Protein AF-A0A1V6ANY9-F1 (afdb_monomer_lite)

Structure (mmCIF, N/CA/C/O backbone):
data_AF-A0A1V6ANY9-F1
#
_entry.id   AF-A0A1V6ANY9-F1
#
loop_
_atom_site.group_PDB
_atom_site.id
_atom_site.type_symbol
_atom_site.label_atom_id
_atom_site.label_alt_id
_atom_site.label_comp_id
_atom_site.label_asym_id
_atom_site.label_entity_id
_atom_site.label_seq_id
_atom_site.pdbx_PDB_ins_code
_atom_site.Cartn_x
_atom_site.Cartn_y
_atom_site.Cartn_z
_atom_site.occupancy
_atom_site.B_iso_or_equiv
_atom_site.auth_seq_id
_atom_site.auth_comp_id
_atom_site.auth_asym_id
_atom_site.auth_atom_id
_atom_site.pdbx_PDB_model_num
ATOM 1 N N . MET A 1 1 ? 88.256 0.591 -29.566 1.00 39.69 1 MET A N 1
ATOM 2 C CA . MET A 1 1 ? 87.412 1.445 -28.700 1.00 39.69 1 MET A CA 1
ATOM 3 C C . MET A 1 1 ? 85.975 1.213 -29.122 1.00 39.69 1 MET A C 1
ATOM 5 O O . MET A 1 1 ? 85.699 1.401 -30.288 1.00 39.69 1 MET A O 1
ATOM 9 N N . GLY A 1 2 ? 85.020 0.735 -28.348 1.00 36.12 2 GLY A N 1
ATOM 10 C CA . GLY A 1 2 ? 84.901 0.320 -26.959 1.00 36.12 2 GLY A CA 1
ATOM 11 C C . GLY A 1 2 ? 83.415 -0.038 -26.826 1.00 36.12 2 GLY A C 1
ATOM 12 O O . GLY A 1 2 ? 82.567 0.720 -27.283 1.00 36.12 2 GLY A O 1
ATOM 13 N N . ARG A 1 3 ? 83.121 -1.243 -26.333 1.00 41.06 3 ARG A N 1
ATOM 14 C CA . ARG A 1 3 ? 81.767 -1.791 -26.162 1.00 41.06 3 ARG A CA 1
ATOM 15 C C . ARG A 1 3 ? 80.933 -0.938 -25.199 1.00 41.06 3 ARG A C 1
ATOM 17 O O . ARG A 1 3 ? 81.485 -0.431 -24.230 1.00 41.06 3 ARG A O 1
ATOM 24 N N . GLY A 1 4 ? 79.615 -0.911 -25.394 1.00 32.47 4 GLY A N 1
ATOM 25 C CA . GLY A 1 4 ? 78.676 -0.449 -24.371 1.00 32.47 4 GLY A CA 1
ATOM 26 C C . GLY A 1 4 ? 77.234 -0.404 -24.862 1.00 32.47 4 GLY A C 1
ATOM 27 O O . GLY A 1 4 ? 76.816 0.582 -25.453 1.00 32.47 4 GLY A O 1
ATOM 28 N N . TRP A 1 5 ? 76.488 -1.480 -24.617 1.00 43.19 5 TRP A N 1
ATOM 29 C CA . TRP A 1 5 ? 75.022 -1.466 -24.593 1.00 43.19 5 TRP A CA 1
ATOM 30 C C . TRP A 1 5 ? 74.525 -0.477 -23.520 1.00 43.19 5 TRP A C 1
ATOM 32 O O . TRP A 1 5 ? 75.248 -0.245 -22.549 1.00 43.19 5 TRP A O 1
ATOM 42 N N . PRO A 1 6 ? 73.275 0.011 -23.615 1.00 42.44 6 PRO A N 1
ATOM 43 C CA . PRO A 1 6 ? 72.425 -0.156 -22.439 1.00 42.44 6 PRO A CA 1
ATOM 44 C C . PRO A 1 6 ? 71.004 -0.630 -22.784 1.00 42.44 6 PRO A C 1
ATOM 46 O O . PRO A 1 6 ? 70.235 0.035 -23.471 1.00 42.44 6 PRO A O 1
ATOM 49 N N . GLU A 1 7 ? 70.694 -1.816 -22.261 1.00 43.12 7 GLU A N 1
ATOM 50 C CA . GLU A 1 7 ? 69.521 -2.073 -21.416 1.00 43.12 7 GLU A CA 1
ATOM 51 C C . GLU A 1 7 ? 68.133 -1.679 -21.950 1.00 43.12 7 GLU A C 1
ATOM 53 O O . GLU A 1 7 ? 67.437 -0.816 -21.421 1.00 43.12 7 GLU A O 1
ATOM 58 N N . THR A 1 8 ? 67.617 -2.477 -22.882 1.00 43.12 8 THR A N 1
ATOM 59 C CA . THR A 1 8 ? 66.248 -2.974 -22.702 1.00 43.12 8 THR A CA 1
ATOM 60 C C . THR A 1 8 ? 66.284 -4.021 -21.592 1.00 43.12 8 THR A C 1
ATOM 62 O O . THR A 1 8 ? 66.836 -5.087 -21.841 1.00 43.12 8 THR A O 1
ATOM 65 N N . LEU A 1 9 ? 65.746 -3.735 -20.400 1.00 38.06 9 LEU A N 1
ATOM 66 C CA . LEU A 1 9 ? 65.113 -4.710 -19.494 1.00 38.06 9 LEU A CA 1
ATOM 67 C C . LEU A 1 9 ? 64.557 -4.014 -18.230 1.00 38.06 9 LEU A C 1
ATOM 69 O O . LEU A 1 9 ? 65.281 -3.437 -17.434 1.00 38.06 9 LEU A O 1
ATOM 73 N N . VAL A 1 10 ? 63.245 -4.183 -18.040 1.00 45.25 10 VAL A N 1
ATOM 74 C CA . VAL A 1 10 ? 62.536 -4.226 -16.747 1.00 45.25 10 VAL A CA 1
ATOM 75 C C . VAL A 1 10 ? 62.426 -2.924 -15.938 1.00 45.25 10 VAL A C 1
ATOM 77 O O . VAL A 1 10 ? 63.088 -2.715 -14.931 1.00 45.25 10 VAL A O 1
ATOM 80 N N . ALA A 1 11 ? 61.395 -2.144 -16.259 1.00 35.25 11 ALA A N 1
ATOM 81 C CA . ALA A 1 11 ? 60.593 -1.464 -15.236 1.00 35.25 11 ALA A CA 1
ATOM 82 C C . ALA A 1 11 ? 59.095 -1.629 -15.546 1.00 35.25 11 ALA A C 1
ATOM 84 O O . ALA A 1 11 ? 58.305 -0.688 -15.518 1.00 35.25 11 ALA A O 1
ATOM 85 N N . ALA A 1 12 ? 58.701 -2.857 -15.891 1.00 38.75 12 ALA A N 1
ATOM 86 C CA . ALA A 1 12 ? 57.313 -3.272 -15.794 1.00 38.75 12 ALA A CA 1
ATOM 87 C C . ALA A 1 12 ? 56.999 -3.573 -14.321 1.00 38.75 12 ALA A C 1
ATOM 89 O O . ALA A 1 12 ? 57.771 -4.236 -13.634 1.00 38.75 12 ALA A O 1
ATOM 90 N N . SER A 1 13 ? 55.823 -3.130 -13.878 1.00 42.22 13 SER A N 1
ATOM 91 C CA . SER A 1 13 ? 55.121 -3.550 -12.656 1.00 42.22 13 SER A CA 1
ATOM 92 C C . SER A 1 13 ? 55.735 -3.173 -11.300 1.00 42.22 13 SER A C 1
ATOM 94 O O . SER A 1 13 ? 56.407 -3.970 -10.663 1.00 42.22 13 SER A O 1
ATOM 96 N N . LEU A 1 14 ? 55.363 -2.003 -10.768 1.00 40.94 14 LEU A N 1
ATOM 97 C CA . LEU A 1 14 ? 55.409 -1.753 -9.319 1.00 40.94 14 LEU A CA 1
ATOM 98 C C . LEU A 1 14 ? 54.370 -0.712 -8.872 1.00 40.94 14 LEU A C 1
ATOM 100 O O . LEU A 1 14 ? 54.681 0.231 -8.164 1.00 40.94 14 LEU A O 1
ATOM 104 N N . PHE A 1 15 ? 53.101 -0.888 -9.258 1.00 42.66 15 PHE A N 1
ATOM 105 C CA . PHE A 1 15 ? 51.981 -0.261 -8.534 1.00 42.66 15 PHE A CA 1
ATOM 106 C C . PHE A 1 15 ? 50.707 -1.133 -8.492 1.00 42.66 15 PHE A C 1
ATOM 108 O O . PHE A 1 15 ? 49.659 -0.723 -8.991 1.00 42.66 15 PHE A O 1
ATOM 115 N N . PRO A 1 16 ? 50.709 -2.305 -7.827 1.00 44.44 16 PRO A N 1
ATOM 116 C CA . PRO A 1 16 ? 49.478 -2.991 -7.460 1.00 44.44 16 PRO A CA 1
ATOM 117 C C . PRO A 1 16 ? 49.119 -2.696 -5.993 1.00 44.44 16 PRO A C 1
ATOM 119 O O . PRO A 1 16 ? 48.970 -3.621 -5.211 1.00 44.44 16 PRO A O 1
ATOM 122 N N . CYS A 1 17 ? 49.031 -1.434 -5.540 1.00 49.41 17 CYS A N 1
ATOM 123 C CA . CYS A 1 17 ? 48.748 -1.208 -4.105 1.00 49.41 17 CYS A CA 1
ATOM 124 C C . CYS A 1 17 ? 47.928 0.037 -3.726 1.00 49.41 17 CYS A C 1
ATOM 126 O O . CYS A 1 17 ? 47.882 0.416 -2.565 1.00 49.41 17 CYS A O 1
ATOM 128 N N . ARG A 1 18 ? 47.193 0.676 -4.648 1.00 54.38 18 ARG A N 1
ATOM 129 C CA . ARG A 1 18 ? 46.228 1.732 -4.248 1.00 54.38 18 ARG A CA 1
ATOM 130 C C . ARG A 1 18 ? 44.873 1.187 -3.780 1.00 54.38 18 ARG A C 1
ATOM 132 O O . ARG A 1 18 ? 44.219 1.820 -2.956 1.00 54.38 18 ARG A O 1
ATOM 139 N N . LYS A 1 19 ? 44.444 0.019 -4.275 1.00 53.06 19 LYS A N 1
ATOM 140 C CA . LYS A 1 19 ? 43.164 -0.609 -3.884 1.00 53.06 19 LYS A CA 1
ATOM 141 C C . LYS A 1 19 ? 43.253 -1.334 -2.533 1.00 53.06 19 LYS A C 1
ATOM 143 O O . LYS A 1 19 ? 42.359 -1.163 -1.710 1.00 53.06 19 LYS A O 1
ATOM 148 N N . GLY A 1 20 ? 44.351 -2.050 -2.268 1.00 57.72 20 GLY A N 1
ATOM 149 C CA . GLY A 1 20 ? 44.567 -2.782 -1.010 1.00 57.72 20 GLY A CA 1
ATOM 150 C C . GLY A 1 20 ? 44.666 -1.873 0.220 1.00 57.72 20 GLY A C 1
ATOM 151 O O . GLY A 1 20 ? 43.994 -2.115 1.217 1.00 57.72 20 GLY A O 1
ATOM 152 N N . ILE A 1 21 ? 45.398 -0.759 0.120 1.00 67.44 21 ILE A N 1
ATOM 153 C CA . ILE A 1 21 ? 45.530 0.221 1.214 1.00 67.44 21 ILE A CA 1
ATOM 154 C C . ILE A 1 21 ? 44.182 0.884 1.543 1.00 67.44 21 ILE A C 1
ATOM 156 O O . ILE A 1 21 ? 43.840 1.048 2.712 1.00 67.44 21 ILE A O 1
ATOM 160 N N . ARG A 1 22 ? 43.366 1.214 0.528 1.00 67.81 22 ARG A N 1
ATOM 161 C CA . ARG A 1 22 ? 42.011 1.761 0.739 1.00 67.81 22 ARG A CA 1
ATOM 162 C C . ARG A 1 22 ? 41.067 0.742 1.376 1.00 67.81 22 ARG A C 1
ATOM 164 O O . ARG A 1 22 ? 40.235 1.130 2.189 1.00 67.81 22 ARG A O 1
ATOM 171 N N . MET A 1 23 ? 41.214 -0.538 1.039 1.00 67.75 23 MET A N 1
ATOM 172 C CA . MET A 1 23 ? 40.434 -1.629 1.623 1.00 67.75 23 MET A CA 1
ATOM 173 C C . MET A 1 23 ? 40.800 -1.860 3.095 1.00 67.75 23 MET A C 1
ATOM 175 O O . MET A 1 23 ? 39.913 -1.909 3.939 1.00 67.75 23 MET A O 1
ATOM 179 N N . ILE A 1 24 ? 42.094 -1.895 3.428 1.00 72.38 24 ILE A N 1
ATOM 180 C CA . ILE A 1 24 ? 42.578 -2.021 4.812 1.00 72.38 24 ILE A CA 1
ATOM 181 C C . ILE A 1 24 ? 42.145 -0.810 5.648 1.00 72.38 24 ILE A C 1
ATOM 183 O O . ILE A 1 24 ? 41.621 -0.974 6.748 1.00 72.38 24 ILE A O 1
ATOM 187 N N . ALA A 1 25 ? 42.268 0.406 5.109 1.00 73.81 25 ALA A N 1
ATOM 188 C CA . ALA A 1 25 ? 41.791 1.615 5.776 1.00 73.81 25 ALA A CA 1
ATOM 189 C C . ALA A 1 25 ? 40.265 1.604 5.991 1.00 73.81 25 ALA A C 1
ATOM 191 O O . ALA A 1 25 ? 39.795 2.041 7.040 1.00 73.81 25 ALA A O 1
ATOM 192 N N . ALA A 1 26 ? 39.485 1.083 5.037 1.00 70.75 26 ALA A N 1
ATOM 193 C CA . ALA A 1 26 ? 38.040 0.917 5.187 1.00 70.75 26 ALA A CA 1
ATOM 194 C C . ALA A 1 26 ? 37.689 -0.112 6.272 1.00 70.75 26 ALA A C 1
ATOM 196 O O . ALA A 1 26 ? 36.796 0.147 7.073 1.00 70.75 26 ALA A O 1
ATOM 197 N N . ILE A 1 27 ? 38.427 -1.223 6.351 1.00 74.12 27 ILE A N 1
ATOM 198 C CA . ILE A 1 27 ? 38.262 -2.259 7.378 1.00 74.12 27 ILE A CA 1
ATOM 199 C C . ILE A 1 27 ? 38.593 -1.700 8.765 1.00 74.12 27 ILE A C 1
ATOM 201 O O . ILE A 1 27 ? 37.791 -1.835 9.681 1.00 74.12 27 ILE A O 1
ATOM 205 N N . ILE A 1 28 ? 39.712 -0.990 8.926 1.00 74.31 28 ILE A N 1
ATOM 206 C CA . ILE A 1 28 ? 40.093 -0.370 10.206 1.00 74.31 28 ILE A CA 1
ATOM 207 C C . ILE A 1 28 ? 39.057 0.677 10.636 1.00 74.31 28 ILE A C 1
ATOM 209 O O . ILE A 1 28 ? 38.640 0.702 11.793 1.00 74.31 28 ILE A O 1
ATOM 213 N N . ARG A 1 29 ? 38.574 1.506 9.700 1.00 69.44 29 ARG A N 1
ATOM 214 C CA . ARG A 1 29 ? 37.510 2.489 9.958 1.00 69.44 29 ARG A CA 1
ATOM 215 C C . ARG A 1 29 ? 36.180 1.811 10.298 1.00 69.44 29 ARG A C 1
ATOM 217 O O . ARG A 1 29 ? 35.426 2.334 11.117 1.00 69.44 29 ARG A O 1
ATOM 224 N N . PHE A 1 30 ? 35.912 0.645 9.712 1.00 67.31 30 PHE A N 1
ATOM 225 C CA . PHE A 1 30 ? 34.753 -0.182 10.023 1.00 67.31 30 PHE A CA 1
ATOM 226 C C . PHE A 1 30 ? 34.846 -0.769 11.445 1.00 67.31 30 PHE A C 1
ATOM 228 O O . PHE A 1 30 ? 33.942 -0.570 12.256 1.00 67.31 30 PHE A O 1
ATOM 235 N N . LEU A 1 31 ? 35.978 -1.392 11.790 1.00 71.56 31 LEU A N 1
ATOM 236 C CA . LEU A 1 31 ? 36.247 -1.941 13.122 1.00 71.56 31 LEU A CA 1
ATOM 237 C C . LEU A 1 31 ? 36.146 -0.860 14.209 1.00 71.56 31 LEU A C 1
ATOM 239 O O . LEU A 1 31 ? 35.390 -1.022 15.160 1.00 71.56 31 LEU A O 1
ATOM 243 N N . PHE A 1 32 ? 36.822 0.280 14.050 1.00 73.56 32 PHE A N 1
ATOM 244 C CA . PHE A 1 32 ? 36.827 1.327 15.080 1.00 73.56 32 PHE A CA 1
ATOM 245 C C . PHE A 1 32 ? 35.523 2.132 15.175 1.00 73.56 32 PHE A C 1
ATOM 247 O O . PHE A 1 32 ? 35.199 2.622 16.253 1.00 73.56 32 PHE A O 1
ATOM 254 N N . SER A 1 33 ? 34.760 2.299 14.087 1.00 73.19 33 SER A N 1
ATOM 255 C CA . SER A 1 33 ? 33.551 3.142 14.113 1.00 73.19 33 SER A CA 1
ATOM 256 C C . SER A 1 33 ? 32.258 2.378 14.404 1.00 73.19 33 SER A C 1
ATOM 258 O O . SER A 1 33 ? 31.340 2.952 14.998 1.00 73.19 33 SER A O 1
ATOM 260 N N . TYR A 1 34 ? 32.155 1.112 13.986 1.00 73.31 34 TYR A N 1
ATOM 261 C CA . TYR A 1 34 ? 30.907 0.347 14.082 1.00 73.31 34 TYR A CA 1
ATOM 262 C C . TYR A 1 34 ? 30.890 -0.596 15.284 1.00 73.31 34 TYR A C 1
ATOM 264 O O . TYR A 1 34 ? 29.882 -0.625 15.986 1.00 73.31 34 TYR A O 1
ATOM 272 N N . ILE A 1 35 ? 31.993 -1.285 15.597 1.00 80.69 35 ILE A N 1
ATOM 273 C CA . ILE A 1 35 ? 32.059 -2.232 16.726 1.00 80.69 35 ILE A CA 1
ATOM 274 C C . ILE A 1 35 ? 31.667 -1.608 18.072 1.00 80.69 35 ILE A C 1
ATOM 276 O O . ILE A 1 35 ? 30.818 -2.194 18.743 1.00 80.69 35 ILE A O 1
ATOM 280 N N . PRO A 1 36 ? 32.151 -0.415 18.475 1.00 84.12 36 PRO A N 1
ATOM 281 C CA . PRO A 1 36 ? 31.734 0.171 19.753 1.00 84.12 36 PRO A CA 1
ATOM 282 C C . PRO A 1 36 ? 30.249 0.574 19.792 1.00 84.12 36 PRO A C 1
ATOM 284 O O . PRO A 1 36 ? 29.690 0.764 20.870 1.00 84.12 36 PRO A O 1
ATOM 287 N N . LYS A 1 37 ? 29.576 0.687 18.638 1.00 86.75 37 LYS A N 1
ATOM 288 C CA . LYS A 1 37 ? 28.136 0.979 18.559 1.00 86.75 37 LYS A CA 1
ATOM 289 C C . LYS A 1 37 ? 27.275 -0.283 18.665 1.00 86.75 37 LYS A C 1
ATOM 291 O O . LYS A 1 37 ? 26.097 -0.159 18.996 1.00 86.75 37 LYS A O 1
ATOM 296 N N . ILE A 1 38 ? 27.843 -1.473 18.434 1.00 86.44 38 ILE A N 1
ATOM 297 C CA . ILE A 1 38 ? 27.113 -2.750 18.465 1.00 86.44 38 ILE A CA 1
ATOM 298 C C . ILE A 1 38 ? 26.501 -3.023 19.851 1.00 86.44 38 ILE A C 1
ATOM 300 O O . ILE A 1 38 ? 25.296 -3.265 19.896 1.00 86.44 38 ILE A O 1
ATOM 304 N N . PRO A 1 39 ? 27.225 -2.916 20.989 1.00 88.06 39 PRO A N 1
ATOM 305 C CA . PRO A 1 39 ? 26.632 -3.178 22.304 1.00 88.06 39 PRO A CA 1
ATOM 306 C C . PRO A 1 39 ? 25.468 -2.236 22.628 1.00 88.06 39 PRO A C 1
ATOM 308 O O . PRO A 1 39 ? 24.420 -2.673 23.098 1.00 88.06 39 PRO A O 1
ATOM 311 N N . LYS A 1 40 ? 25.617 -0.941 22.310 1.00 90.12 40 LYS A N 1
ATOM 312 C CA . LYS A 1 40 ? 24.554 0.055 22.504 1.00 90.12 40 LYS A CA 1
ATOM 313 C C . LYS A 1 40 ? 23.342 -0.231 21.612 1.00 90.12 40 LYS A C 1
ATOM 315 O O . LYS A 1 40 ? 22.214 -0.109 22.077 1.00 90.12 40 LYS A O 1
ATOM 320 N N . PHE A 1 41 ? 23.560 -0.630 20.358 1.00 88.69 41 PHE A N 1
ATOM 321 C CA . PHE A 1 41 ? 22.488 -1.033 19.447 1.00 88.69 41 PHE A CA 1
ATOM 322 C C . PHE A 1 41 ? 21.738 -2.268 19.959 1.00 88.69 41 PHE A C 1
ATOM 324 O O . PHE A 1 41 ? 20.512 -2.250 19.994 1.00 88.69 41 PHE A O 1
ATOM 331 N N . LEU A 1 42 ? 22.455 -3.302 20.410 1.00 89.75 42 LEU A N 1
ATOM 332 C CA . LEU A 1 42 ? 21.854 -4.515 20.971 1.00 89.75 42 LEU A CA 1
ATOM 333 C C . LEU A 1 42 ? 21.044 -4.214 22.237 1.00 89.75 42 LEU A C 1
ATOM 335 O O . LEU A 1 42 ? 19.921 -4.693 22.362 1.00 89.75 42 LEU A O 1
ATOM 339 N N . TYR A 1 43 ? 21.569 -3.375 23.135 1.00 91.81 43 TYR A N 1
ATOM 340 C CA . TYR A 1 43 ? 20.850 -2.931 24.331 1.00 91.81 43 TYR A CA 1
ATOM 341 C C . TYR A 1 43 ? 19.551 -2.189 23.984 1.00 91.81 43 TYR A C 1
ATOM 343 O O . TYR A 1 43 ? 18.492 -2.515 24.517 1.00 91.81 43 TYR A O 1
ATOM 351 N N . LEU A 1 44 ? 19.606 -1.232 23.050 1.00 90.44 44 LEU A N 1
ATOM 352 C CA . LEU A 1 44 ? 18.415 -0.507 22.596 1.00 90.44 44 LEU A CA 1
ATOM 353 C C . LEU A 1 44 ? 17.410 -1.441 21.912 1.00 90.44 44 LEU A C 1
ATOM 355 O O . LEU A 1 44 ? 16.223 -1.368 22.208 1.00 90.44 44 LEU A O 1
ATOM 359 N N . LYS A 1 45 ? 17.875 -2.379 21.079 1.00 88.88 45 LYS A N 1
ATOM 360 C CA . LYS A 1 45 ? 17.009 -3.389 20.461 1.00 88.88 45 LYS A CA 1
ATOM 361 C C . LYS A 1 45 ? 16.351 -4.308 21.484 1.00 88.88 45 LYS A C 1
ATOM 363 O O . LYS A 1 45 ? 15.173 -4.606 21.334 1.00 88.88 45 LYS A O 1
ATOM 368 N N . ALA A 1 46 ? 17.063 -4.718 22.532 1.00 89.19 46 ALA A N 1
ATOM 369 C CA . ALA A 1 46 ? 16.480 -5.505 23.614 1.00 89.19 46 ALA A CA 1
ATOM 370 C C . ALA A 1 46 ? 15.386 -4.722 24.361 1.00 89.19 46 ALA A C 1
ATOM 372 O O . ALA A 1 46 ? 14.332 -5.281 24.663 1.00 89.19 46 ALA A O 1
ATOM 373 N N . ILE A 1 47 ? 15.595 -3.422 24.602 1.00 88.62 47 ILE A N 1
ATOM 374 C CA . ILE A 1 47 ? 14.567 -2.541 25.174 1.00 88.62 47 ILE A CA 1
ATOM 375 C C . ILE A 1 47 ? 13.356 -2.434 24.246 1.00 88.62 47 ILE A C 1
ATOM 377 O O . ILE A 1 47 ? 12.231 -2.543 24.726 1.00 88.62 47 ILE A O 1
ATOM 381 N N . ASP A 1 48 ? 13.565 -2.229 22.945 1.00 86.44 48 ASP A N 1
ATOM 382 C CA . ASP A 1 48 ? 12.476 -2.132 21.968 1.00 86.44 48 ASP A CA 1
ATOM 383 C C . ASP A 1 48 ? 11.662 -3.430 21.917 1.00 86.44 48 ASP A C 1
ATOM 385 O O . ASP A 1 48 ? 10.436 -3.386 21.949 1.00 86.44 48 ASP A O 1
ATOM 389 N N . ILE A 1 49 ? 12.329 -4.589 21.939 1.00 85.50 49 ILE A N 1
ATOM 390 C CA . ILE A 1 49 ? 11.679 -5.904 22.008 1.00 85.50 49 ILE A CA 1
ATOM 391 C C . ILE A 1 49 ? 10.869 -6.036 23.304 1.00 85.50 49 ILE A C 1
ATOM 393 O O . ILE A 1 49 ? 9.702 -6.419 23.270 1.00 85.50 49 ILE A O 1
ATOM 397 N N . TYR A 1 50 ? 11.450 -5.684 24.453 1.00 89.69 50 TYR A N 1
ATOM 398 C CA . TYR A 1 50 ? 10.735 -5.717 25.729 1.00 89.69 50 TYR A CA 1
ATOM 399 C C . TYR A 1 50 ? 9.501 -4.802 25.720 1.00 89.69 50 TYR A C 1
ATOM 401 O O . TYR A 1 50 ? 8.435 -5.198 26.192 1.00 89.69 50 TYR A O 1
ATOM 409 N N . ARG A 1 51 ? 9.618 -3.592 25.159 1.00 83.75 51 ARG A N 1
ATOM 410 C CA . ARG A 1 51 ? 8.500 -2.651 25.006 1.00 83.75 51 ARG A CA 1
ATOM 411 C C . ARG A 1 51 ? 7.420 -3.210 24.087 1.00 83.75 51 ARG A C 1
ATOM 413 O O . ARG A 1 51 ? 6.264 -3.193 24.491 1.00 83.75 51 ARG A O 1
ATOM 420 N N . TYR A 1 52 ? 7.795 -3.785 22.947 1.00 79.31 52 TYR A N 1
ATOM 421 C CA . TYR A 1 52 ? 6.872 -4.435 22.014 1.00 79.31 52 TYR A CA 1
ATOM 422 C C . TYR A 1 52 ? 6.036 -5.516 22.711 1.00 79.31 52 TYR A C 1
ATOM 424 O O . TYR A 1 52 ? 4.810 -5.549 22.585 1.00 79.31 52 TYR A O 1
ATOM 432 N N . PHE A 1 53 ? 6.688 -6.354 23.529 1.00 84.31 53 PHE A N 1
ATOM 433 C CA . PHE A 1 53 ? 6.004 -7.377 24.319 1.00 84.31 53 PHE A CA 1
ATOM 434 C C . PHE A 1 53 ? 5.115 -6.801 25.425 1.00 84.31 53 PHE A C 1
ATOM 436 O O . PHE A 1 53 ? 4.004 -7.285 25.646 1.00 84.31 53 PHE A O 1
ATOM 443 N N . LYS A 1 54 ? 5.582 -5.753 26.108 1.00 84.31 54 LYS A N 1
ATOM 444 C CA . LYS A 1 54 ? 4.869 -5.118 27.221 1.00 84.31 54 LYS A CA 1
ATOM 445 C C . LYS A 1 54 ? 3.633 -4.333 26.773 1.00 84.31 54 LYS A C 1
ATOM 447 O O . LYS A 1 54 ? 2.604 -4.415 27.437 1.00 84.31 54 LYS A O 1
ATOM 452 N N . PHE A 1 55 ? 3.735 -3.574 25.683 1.00 79.62 55 PHE A N 1
ATOM 453 C CA . PHE A 1 55 ? 2.665 -2.708 25.172 1.00 79.62 55 PHE A CA 1
ATOM 454 C C . PHE A 1 55 ? 1.747 -3.399 24.160 1.00 79.62 55 PHE A C 1
ATOM 456 O O . PHE A 1 55 ? 0.715 -2.841 23.800 1.00 79.62 55 PHE A O 1
ATOM 463 N N . LYS A 1 56 ? 2.066 -4.642 23.777 1.00 79.50 56 LYS A N 1
ATOM 464 C CA . LYS A 1 56 ? 1.303 -5.437 22.809 1.00 79.50 56 LYS A CA 1
ATOM 465 C C . LYS A 1 56 ? 1.149 -4.737 21.460 1.00 79.50 56 LYS A C 1
ATOM 467 O O . LYS A 1 56 ? 0.082 -4.772 20.851 1.00 79.50 56 LYS A O 1
ATOM 472 N N . ASP A 1 57 ? 2.233 -4.134 20.981 1.00 70.56 57 ASP A N 1
ATOM 473 C CA . ASP A 1 57 ? 2.219 -3.307 19.768 1.00 70.56 57 ASP A CA 1
ATOM 474 C C . ASP A 1 57 ? 1.790 -4.087 18.511 1.00 70.56 57 ASP A C 1
ATOM 476 O O . ASP A 1 57 ? 1.294 -3.487 17.566 1.00 70.56 57 ASP A O 1
ATOM 480 N N . TRP A 1 58 ? 1.859 -5.426 18.516 1.00 68.12 58 TRP A N 1
ATOM 481 C CA . TRP A 1 58 ? 1.325 -6.273 17.436 1.00 68.12 58 TRP A CA 1
ATOM 482 C C . TRP A 1 58 ? -0.187 -6.145 17.211 1.00 68.12 58 TRP A C 1
ATOM 484 O O . TRP A 1 58 ? -0.684 -6.596 16.182 1.00 68.12 58 TRP A O 1
ATOM 494 N N . ILE A 1 59 ? -0.929 -5.590 18.173 1.00 75.12 59 ILE A N 1
ATOM 495 C CA . ILE A 1 59 ? -2.370 -5.336 18.053 1.00 75.12 59 ILE A CA 1
ATOM 496 C C . ILE A 1 59 ? -2.619 -4.050 17.255 1.00 75.12 59 ILE A C 1
ATOM 498 O O . ILE A 1 59 ? -3.703 -3.870 16.707 1.00 75.12 59 ILE A O 1
ATOM 502 N N . ASN A 1 60 ? -1.635 -3.152 17.166 1.00 80.12 60 ASN A N 1
ATOM 503 C CA . ASN A 1 60 ? -1.789 -1.865 16.506 1.00 80.12 60 ASN A CA 1
ATOM 504 C C . ASN A 1 60 ? -1.526 -1.977 15.003 1.00 80.12 60 ASN A C 1
ATOM 506 O O . ASN A 1 60 ? -0.531 -2.547 14.561 1.00 80.12 60 ASN A O 1
ATOM 510 N N . PHE A 1 61 ? -2.420 -1.398 14.206 1.00 83.62 61 PHE A N 1
ATOM 511 C CA . PHE A 1 61 ? -2.218 -1.276 12.775 1.00 83.62 61 PHE A CA 1
ATOM 512 C C . PHE A 1 61 ? -1.129 -0.238 12.489 1.00 83.62 61 PHE A C 1
ATOM 514 O O . PHE A 1 61 ? -1.295 0.945 12.762 1.00 83.62 61 PHE A O 1
ATOM 521 N N . GLU A 1 62 ? -0.019 -0.680 11.907 1.00 81.69 62 GLU A N 1
ATOM 522 C CA . GLU A 1 62 ? 1.097 0.190 11.506 1.00 81.69 62 GLU A CA 1
ATOM 523 C C . GLU A 1 62 ? 1.240 0.293 9.980 1.00 81.69 62 GLU A C 1
ATOM 525 O O . GLU A 1 62 ? 2.293 0.676 9.468 1.00 81.69 62 GLU A O 1
ATOM 530 N N . GLY A 1 63 ? 0.196 -0.064 9.227 1.00 85.06 63 GLY A N 1
ATOM 531 C CA . GLY A 1 63 ? 0.232 -0.021 7.769 1.00 85.06 63 GLY A CA 1
ATOM 532 C C . GLY A 1 63 ? 0.388 1.405 7.241 1.00 85.06 63 GLY A C 1
ATOM 533 O O . GLY A 1 63 ? -0.272 2.340 7.698 1.00 85.06 63 GLY A O 1
ATOM 534 N N . PHE A 1 64 ? 1.263 1.571 6.250 1.00 91.31 64 PHE A N 1
ATOM 535 C CA . PHE A 1 64 ? 1.483 2.850 5.588 1.00 91.31 64 PHE A CA 1
ATOM 536 C C . PHE A 1 64 ? 1.843 2.686 4.113 1.00 91.31 64 PHE A C 1
ATOM 538 O O . PHE A 1 64 ? 2.221 1.606 3.655 1.00 91.31 64 PHE A O 1
ATOM 545 N N . GLY A 1 65 ? 1.791 3.804 3.395 1.00 91.19 65 GLY A N 1
ATOM 546 C CA . GLY A 1 65 ? 2.287 3.907 2.029 1.00 91.19 65 GLY A CA 1
ATOM 547 C C . GLY A 1 65 ? 1.214 3.644 0.983 1.00 91.19 65 GLY A C 1
ATOM 548 O O . GLY A 1 65 ? 0.091 3.237 1.291 1.00 91.19 65 GLY A O 1
ATOM 549 N N . LEU A 1 66 ? 1.592 3.915 -0.261 1.00 93.19 66 LEU A N 1
ATOM 550 C CA . LEU A 1 66 ? 0.795 3.648 -1.446 1.00 93.19 66 LEU A CA 1
ATOM 551 C C . LEU A 1 66 ? 1.295 2.362 -2.108 1.00 93.19 66 LEU A C 1
ATOM 553 O O . LEU A 1 66 ? 2.461 2.277 -2.495 1.00 93.19 66 LEU A O 1
ATOM 557 N N . HIS A 1 67 ? 0.407 1.380 -2.228 1.00 95.81 67 HIS A N 1
ATOM 558 C CA . HIS A 1 67 ? 0.676 0.063 -2.797 1.00 95.81 67 HIS A CA 1
ATOM 559 C C . HIS A 1 67 ? -0.188 -0.122 -4.039 1.00 95.81 67 HIS A C 1
ATOM 561 O O . HIS A 1 67 ? -1.418 -0.118 -3.941 1.00 95.81 67 HIS A O 1
ATOM 567 N N . ILE A 1 68 ? 0.439 -0.267 -5.206 1.00 96.06 68 ILE A N 1
ATOM 568 C CA . ILE A 1 68 ? -0.277 -0.362 -6.483 1.00 96.06 68 ILE A CA 1
ATOM 569 C C . ILE A 1 68 ? -0.150 -1.773 -7.051 1.00 96.06 68 ILE A C 1
ATOM 571 O O . ILE A 1 68 ? 0.931 -2.216 -7.431 1.00 96.06 68 ILE A O 1
ATOM 575 N N . TYR A 1 69 ? -1.283 -2.459 -7.159 1.00 96.81 69 TYR A N 1
ATOM 576 C CA . TYR A 1 69 ? -1.427 -3.748 -7.820 1.00 96.81 69 TYR A CA 1
ATOM 577 C C . TYR A 1 69 ? -1.555 -3.547 -9.331 1.00 96.81 69 TYR A C 1
ATOM 579 O O . TYR A 1 69 ? -2.520 -2.946 -9.813 1.00 96.81 69 TYR A O 1
ATOM 587 N N . VAL A 1 70 ? -0.594 -4.071 -10.088 1.00 95.75 70 VAL A N 1
ATOM 588 C CA . VAL A 1 70 ? -0.512 -3.914 -11.541 1.00 95.75 70 VAL A CA 1
ATOM 589 C C . VAL A 1 70 ? -0.731 -5.232 -12.274 1.00 95.75 70 VAL A C 1
ATOM 591 O O . VAL A 1 70 ? -0.305 -6.303 -11.841 1.00 95.75 70 VAL A O 1
ATOM 594 N N . GLY A 1 71 ? -1.408 -5.158 -13.417 1.00 92.94 71 GLY A N 1
ATOM 595 C CA . GLY A 1 71 ? -1.555 -6.279 -14.338 1.00 92.94 71 GLY A CA 1
ATOM 596 C C . GLY A 1 71 ? -2.723 -6.106 -15.306 1.00 92.94 71 GLY A C 1
ATOM 597 O O . GLY A 1 71 ? -3.682 -5.376 -15.046 1.00 92.94 71 GLY A O 1
ATOM 598 N N . MET A 1 72 ? -2.647 -6.811 -16.434 1.00 90.19 72 MET A N 1
ATOM 599 C CA . MET A 1 72 ? -3.683 -6.774 -17.470 1.00 90.19 72 MET A CA 1
ATOM 600 C C . MET A 1 72 ? -5.026 -7.323 -16.956 1.00 90.19 72 MET A C 1
ATOM 602 O O . MET A 1 72 ? -5.115 -7.930 -15.888 1.00 90.19 72 MET A O 1
ATOM 606 N N . PHE A 1 73 ? -6.105 -7.112 -17.710 1.00 87.06 73 PHE A N 1
ATOM 607 C CA . PHE A 1 73 ? -7.428 -7.621 -17.343 1.00 87.06 73 PHE A CA 1
ATOM 608 C C . PHE A 1 73 ? -7.401 -9.128 -17.049 1.00 87.06 73 PHE A C 1
ATOM 610 O O . PHE A 1 73 ? -6.792 -9.906 -17.779 1.00 87.06 73 PHE A O 1
ATOM 617 N N . GLY A 1 74 ? -8.041 -9.533 -15.949 1.00 85.25 74 GLY A N 1
ATOM 618 C CA . GLY A 1 74 ? -8.043 -10.928 -15.497 1.00 85.25 74 GLY A CA 1
ATOM 619 C C . GLY A 1 74 ? -6.768 -11.392 -14.779 1.00 85.25 74 GLY A C 1
ATOM 620 O O . GLY A 1 74 ? -6.708 -12.547 -14.368 1.00 85.25 74 GLY A O 1
ATOM 621 N N . SER A 1 75 ? -5.775 -10.520 -14.558 1.00 90.81 75 SER A N 1
ATOM 622 C CA . SER A 1 75 ? -4.541 -10.867 -13.831 1.00 90.81 75 SER A CA 1
ATOM 623 C C . SER A 1 75 ? -4.734 -11.123 -12.334 1.00 90.81 75 SER A C 1
ATOM 625 O O . SER A 1 75 ? -3.843 -11.671 -11.687 1.00 90.81 75 SER A O 1
ATOM 627 N N . GLY A 1 76 ? -5.885 -10.733 -11.782 1.00 91.06 76 GLY A N 1
ATOM 628 C CA . GLY A 1 76 ? -6.191 -10.853 -10.360 1.00 91.06 76 GLY A CA 1
ATOM 629 C C . GLY A 1 76 ? -5.760 -9.653 -9.508 1.00 91.06 76 GLY A C 1
ATOM 630 O O . GLY A 1 76 ? -5.635 -9.805 -8.296 1.00 91.06 76 GLY A O 1
ATOM 631 N N . LYS A 1 77 ? -5.551 -8.467 -10.100 1.00 94.38 77 LYS A N 1
ATOM 632 C CA . LYS A 1 77 ? -5.189 -7.234 -9.367 1.00 94.38 77 LYS A CA 1
ATOM 633 C C . LYS A 1 77 ? -6.207 -6.836 -8.285 1.00 94.38 77 LYS A C 1
ATOM 635 O O . LYS A 1 77 ? -5.842 -6.666 -7.128 1.00 94.38 77 LYS A O 1
ATOM 640 N N . THR A 1 78 ? -7.491 -6.779 -8.637 1.00 93.19 78 THR A N 1
ATOM 641 C CA . THR A 1 78 ? -8.565 -6.352 -7.727 1.00 93.19 78 THR A CA 1
ATOM 642 C C . THR A 1 78 ? -8.791 -7.364 -6.610 1.00 93.19 78 THR A C 1
ATOM 644 O O . THR A 1 78 ? -8.794 -7.000 -5.440 1.00 93.19 78 THR A O 1
ATOM 647 N N . ILE A 1 79 ? -8.860 -8.657 -6.940 1.00 94.00 79 ILE A N 1
ATOM 648 C CA . ILE A 1 79 ? -8.982 -9.712 -5.926 1.00 94.00 79 ILE A CA 1
ATOM 649 C C . ILE A 1 79 ? -7.767 -9.774 -4.995 1.00 94.00 79 ILE A C 1
ATOM 651 O O . ILE A 1 79 ? -7.940 -9.999 -3.806 1.00 94.00 79 ILE A O 1
ATOM 655 N N . SER A 1 80 ? -6.555 -9.523 -5.499 1.00 95.62 80 SER A N 1
ATOM 656 C CA . SER A 1 80 ? -5.338 -9.434 -4.680 1.00 95.62 80 SER A CA 1
ATOM 657 C C . SER A 1 80 ? -5.397 -8.283 -3.679 1.00 95.62 80 SER A C 1
ATOM 659 O O . SER A 1 80 ? -5.059 -8.463 -2.510 1.00 95.62 80 SER A O 1
ATOM 661 N N . MET A 1 81 ? -5.869 -7.119 -4.127 1.00 96.00 81 MET A N 1
ATOM 662 C CA . MET A 1 81 ? -6.083 -5.952 -3.277 1.00 96.00 81 MET A CA 1
ATOM 663 C C . MET A 1 81 ? -7.125 -6.230 -2.182 1.00 96.00 81 MET A C 1
ATOM 665 O O . MET A 1 81 ? -6.870 -5.972 -1.005 1.00 96.00 81 MET A O 1
ATOM 669 N N . VAL A 1 82 ? -8.283 -6.785 -2.554 1.00 95.44 82 VAL A N 1
ATOM 670 C CA . VAL A 1 82 ? -9.379 -7.087 -1.617 1.00 95.44 82 VAL A CA 1
ATOM 671 C C . VAL A 1 82 ? -8.988 -8.191 -0.632 1.00 95.44 82 VAL A C 1
ATOM 673 O O . VAL A 1 82 ? -9.288 -8.088 0.555 1.00 95.44 82 VAL A O 1
ATOM 676 N N . GLU A 1 83 ? -8.268 -9.219 -1.083 1.00 95.56 83 GLU A N 1
ATOM 677 C CA . GLU A 1 83 ? -7.739 -10.284 -0.226 1.00 95.56 83 GLU A CA 1
ATOM 678 C C . GLU A 1 83 ? -6.795 -9.719 0.844 1.00 95.56 83 GLU A C 1
ATOM 680 O O . GLU A 1 83 ? -6.945 -10.026 2.031 1.00 95.56 83 GLU A O 1
ATOM 685 N N . LYS A 1 84 ? -5.872 -8.829 0.454 1.00 95.75 84 LYS A N 1
ATOM 686 C CA . LYS A 1 84 ? -4.965 -8.165 1.397 1.00 95.75 84 LYS A CA 1
ATOM 687 C C . LYS A 1 84 ? -5.742 -7.323 2.405 1.00 95.75 84 LYS A C 1
ATOM 689 O O . LYS A 1 84 ? -5.461 -7.399 3.602 1.00 95.75 84 LYS A O 1
ATOM 694 N N . ALA A 1 85 ? -6.731 -6.564 1.940 1.00 95.69 85 ALA A N 1
ATOM 695 C CA . ALA A 1 85 ? -7.583 -5.758 2.803 1.00 95.69 85 ALA A CA 1
ATOM 696 C C . ALA A 1 85 ? -8.371 -6.607 3.805 1.00 95.69 85 ALA A C 1
ATOM 698 O O . ALA A 1 85 ? -8.418 -6.275 4.987 1.00 95.69 85 ALA A O 1
ATOM 699 N N . TYR A 1 86 ? -8.918 -7.739 3.364 1.00 95.19 86 TYR A N 1
ATOM 700 C CA . TYR A 1 86 ? -9.621 -8.681 4.229 1.00 95.19 86 TYR A CA 1
ATOM 701 C C . TYR A 1 86 ? -8.708 -9.258 5.317 1.00 95.19 86 TYR A C 1
ATOM 703 O O . TYR A 1 86 ? -9.097 -9.322 6.485 1.00 95.19 86 TYR A O 1
ATOM 711 N N . ARG A 1 87 ? -7.468 -9.633 4.971 1.00 94.00 87 ARG A N 1
ATOM 712 C CA . ARG A 1 87 ? -6.474 -10.086 5.960 1.00 94.00 87 ARG A CA 1
ATOM 713 C C . ARG A 1 87 ? -6.160 -9.009 6.994 1.00 94.00 87 ARG A C 1
ATOM 715 O O . ARG A 1 87 ? -6.104 -9.324 8.180 1.00 94.00 87 ARG A O 1
ATOM 722 N N . ILE A 1 88 ? -5.983 -7.762 6.556 1.00 93.62 88 ILE A N 1
ATOM 723 C CA . ILE A 1 88 ? -5.718 -6.622 7.444 1.00 93.62 88 ILE A CA 1
ATOM 724 C C . ILE A 1 88 ? -6.907 -6.392 8.382 1.00 93.62 88 ILE A C 1
ATOM 726 O O . ILE A 1 88 ? -6.717 -6.373 9.592 1.00 93.62 88 ILE A O 1
ATOM 730 N N . ALA A 1 89 ? -8.128 -6.310 7.855 1.00 93.19 89 ALA A N 1
ATOM 731 C CA . ALA A 1 89 ? -9.341 -6.099 8.647 1.00 93.19 89 ALA A CA 1
ATOM 732 C C . ALA A 1 89 ? -9.596 -7.220 9.673 1.00 93.19 89 ALA A C 1
ATOM 734 O O . ALA A 1 89 ? -10.096 -6.984 10.775 1.00 93.19 89 ALA A O 1
ATOM 735 N N . LYS A 1 90 ? -9.224 -8.460 9.329 1.00 92.00 90 LYS A N 1
ATOM 736 C CA . LYS A 1 90 ? -9.300 -9.605 10.244 1.00 92.00 90 LYS A CA 1
ATOM 737 C C . LYS A 1 90 ? -8.248 -9.539 11.355 1.00 92.00 90 LYS A C 1
ATOM 739 O O . LYS A 1 90 ? -8.532 -9.964 12.471 1.00 92.00 90 LYS A O 1
ATOM 744 N N . ALA A 1 91 ? -7.043 -9.065 11.046 1.00 90.69 91 ALA A N 1
ATOM 745 C CA . ALA A 1 91 ? -5.950 -8.960 12.010 1.00 90.69 91 ALA A CA 1
ATOM 746 C C . ALA A 1 91 ? -6.098 -7.749 12.944 1.00 90.69 91 ALA A C 1
ATOM 748 O O . ALA A 1 91 ? -5.718 -7.835 14.109 1.00 90.69 91 ALA A O 1
ATOM 749 N N . PHE A 1 92 ? -6.671 -6.651 12.444 1.00 91.38 92 PHE A N 1
ATOM 750 C CA . PHE A 1 92 ? -6.727 -5.358 13.121 1.00 91.38 92 PHE A CA 1
ATOM 751 C C . PHE A 1 92 ? -8.170 -4.835 13.194 1.00 91.38 92 PHE A C 1
ATOM 753 O O . PHE A 1 92 ? -8.639 -4.191 12.252 1.00 91.38 92 PHE A O 1
ATOM 760 N N . PRO A 1 93 ? -8.891 -5.084 14.304 1.00 88.38 93 PRO A N 1
ATOM 761 C CA . PRO A 1 93 ? -10.289 -4.682 14.440 1.00 88.38 93 PRO A CA 1
ATOM 762 C C . PRO A 1 93 ? -10.549 -3.174 14.439 1.00 88.38 93 PRO A C 1
ATOM 764 O O . PRO A 1 93 ? -11.670 -2.748 14.193 1.00 88.38 93 PRO A O 1
ATOM 767 N N . GLN A 1 94 ? -9.527 -2.368 14.715 1.00 89.25 94 GLN A N 1
ATOM 768 C CA . GLN A 1 94 ? -9.604 -0.909 14.710 1.00 89.25 94 GLN A CA 1
ATOM 769 C C . GLN A 1 94 ? -9.590 -0.296 13.303 1.00 89.25 94 GLN A C 1
ATOM 771 O O . GLN A 1 94 ? -9.838 0.900 13.166 1.00 89.25 94 GLN A O 1
ATOM 776 N N . VAL A 1 95 ? -9.242 -1.079 12.274 1.00 92.19 95 VAL A N 1
ATOM 777 C CA . VAL A 1 95 ? -9.048 -0.551 10.923 1.00 92.19 95 VAL A CA 1
ATOM 778 C C . VAL A 1 95 ? -10.389 -0.249 10.269 1.00 92.19 95 VAL A C 1
ATOM 780 O O . VAL A 1 95 ? -11.265 -1.108 10.176 1.00 92.19 95 VAL A O 1
ATOM 783 N N . ARG A 1 96 ? -10.513 0.973 9.752 1.00 93.50 96 ARG A N 1
ATOM 784 C CA . ARG A 1 96 ? -11.634 1.396 8.904 1.00 93.50 96 ARG A CA 1
ATOM 785 C C . ARG A 1 96 ? -11.262 1.242 7.438 1.00 93.50 96 ARG A C 1
ATOM 787 O O . ARG A 1 96 ? -10.098 1.413 7.078 1.00 93.50 96 ARG A O 1
ATOM 794 N N . ILE A 1 97 ? -12.239 0.964 6.584 1.00 94.31 97 ILE A N 1
ATOM 795 C CA . ILE A 1 97 ? -12.035 0.843 5.142 1.00 94.31 97 ILE A CA 1
ATOM 796 C C . ILE A 1 97 ? -12.781 1.959 4.414 1.00 94.31 97 ILE A C 1
ATOM 798 O O . ILE A 1 97 ? -13.991 2.083 4.552 1.00 94.31 97 ILE A O 1
ATOM 802 N N . LEU A 1 98 ? -12.073 2.732 3.594 1.00 92.06 98 LEU A N 1
ATOM 803 C CA . LEU A 1 98 ? -12.654 3.701 2.663 1.00 92.06 98 LEU A CA 1
ATOM 804 C C . LEU A 1 98 ? -12.504 3.173 1.237 1.00 92.06 98 LEU A C 1
ATOM 806 O O . LEU A 1 98 ? -11.383 2.900 0.810 1.00 92.06 98 LEU A O 1
ATOM 810 N N . THR A 1 99 ? -13.595 3.023 0.486 1.00 91.06 99 THR A N 1
ATOM 811 C CA . THR A 1 99 ? -13.513 2.378 -0.831 1.00 91.06 99 THR A CA 1
ATOM 812 C C . THR A 1 99 ? -14.566 2.825 -1.841 1.00 91.06 99 THR A C 1
ATOM 814 O O . THR A 1 99 ? -15.679 3.184 -1.474 1.00 91.06 99 THR A O 1
ATOM 817 N N . ASN A 1 100 ? -14.215 2.797 -3.131 1.00 85.75 100 ASN A N 1
ATOM 818 C CA . ASN A 1 100 ? -15.139 3.027 -4.247 1.00 85.75 100 ASN A CA 1
ATOM 819 C C . ASN A 1 100 ? -15.863 1.755 -4.726 1.00 85.75 100 ASN A C 1
ATOM 821 O O . ASN A 1 100 ? -16.673 1.832 -5.647 1.00 85.75 100 ASN A O 1
ATOM 825 N N . MET A 1 101 ? -15.553 0.590 -4.150 1.00 86.19 101 MET A N 1
ATOM 826 C CA . MET A 1 101 ? -16.183 -0.683 -4.498 1.00 86.19 101 MET A CA 1
ATOM 827 C C . MET A 1 101 ? -17.034 -1.219 -3.355 1.00 86.19 101 MET A C 1
ATOM 829 O O . MET A 1 101 ? -16.767 -0.980 -2.179 1.00 86.19 101 MET A O 1
ATOM 833 N N . LYS A 1 102 ? -18.040 -2.014 -3.702 1.00 87.56 102 LYS A N 1
ATOM 834 C CA . LYS A 1 102 ? -18.870 -2.687 -2.714 1.00 87.56 102 LYS A CA 1
ATOM 835 C C . LYS A 1 102 ? -18.173 -3.946 -2.213 1.00 87.56 102 LYS A C 1
ATOM 837 O O . LYS A 1 102 ? -17.999 -4.916 -2.953 1.00 87.56 102 LYS A O 1
ATOM 842 N N . LEU A 1 103 ? -17.773 -3.907 -0.949 1.00 90.06 103 LEU A N 1
ATOM 843 C CA . LEU A 1 103 ? -17.160 -5.028 -0.244 1.00 90.06 103 LEU A CA 1
ATOM 844 C C . LEU A 1 103 ? -18.231 -5.837 0.496 1.00 90.06 103 LEU A C 1
ATOM 846 O O . LEU A 1 103 ? -19.174 -5.279 1.054 1.00 90.06 103 LEU A O 1
ATOM 850 N N . VAL A 1 104 ? -18.078 -7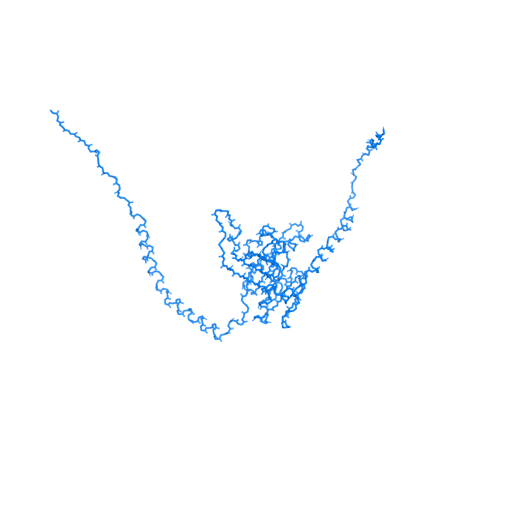.159 0.508 1.00 89.25 104 VAL A N 1
ATOM 851 C CA . VAL A 1 104 ? -19.012 -8.123 1.106 1.00 89.25 104 VAL A CA 1
ATOM 852 C C . VAL A 1 104 ? -18.221 -9.152 1.916 1.00 89.25 104 VAL A C 1
ATOM 854 O O . VAL A 1 104 ? -17.071 -9.448 1.614 1.00 89.25 104 VAL A O 1
ATOM 857 N N . GLY A 1 105 ? -18.802 -9.703 2.984 1.00 87.00 105 GLY A N 1
ATOM 858 C CA . GLY A 1 105 ? -18.178 -10.798 3.742 1.00 87.00 105 GLY A CA 1
ATOM 859 C C . GLY A 1 105 ? -16.962 -10.401 4.590 1.00 87.00 105 GLY A C 1
ATOM 860 O O . GLY A 1 105 ? -16.228 -11.280 5.051 1.00 87.00 105 GLY A O 1
ATOM 861 N N . PHE A 1 106 ? -16.752 -9.100 4.803 1.00 92.25 106 PHE A N 1
ATOM 862 C CA . PHE A 1 106 ? -15.802 -8.566 5.779 1.00 92.25 106 PHE A CA 1
ATOM 863 C C . PHE A 1 106 ? -16.306 -8.781 7.218 1.00 92.25 106 PHE A C 1
ATOM 865 O O . PHE A 1 106 ? -17.499 -9.017 7.417 1.00 92.25 106 PHE A O 1
ATOM 872 N N . PRO A 1 107 ? -15.414 -8.750 8.225 1.00 90.38 107 PRO A N 1
ATOM 873 C CA . PRO A 1 107 ? -15.816 -8.890 9.623 1.00 90.38 107 PRO A CA 1
ATOM 874 C C . PRO A 1 107 ? -16.815 -7.809 10.065 1.00 90.38 107 PRO A C 1
ATOM 876 O O . PRO A 1 107 ? -16.679 -6.656 9.668 1.00 90.38 107 PRO A O 1
ATOM 879 N N . GLU A 1 108 ? -17.763 -8.160 10.938 1.00 87.81 108 GLU A N 1
ATOM 880 C CA . GLU A 1 108 ? -18.827 -7.249 11.407 1.00 87.81 108 GLU A CA 1
ATOM 881 C C . GLU A 1 108 ? -18.296 -6.004 12.127 1.00 87.81 108 GLU A C 1
ATOM 883 O O . GLU A 1 108 ? -18.913 -4.945 12.083 1.00 87.81 108 GLU A O 1
ATOM 888 N N . HIS A 1 109 ? -17.128 -6.110 12.767 1.00 87.50 109 HIS A N 1
ATOM 889 C CA . HIS A 1 109 ? -16.476 -4.987 13.441 1.00 87.50 109 HIS A CA 1
ATOM 890 C C . HIS A 1 109 ? -15.818 -3.989 12.479 1.00 87.50 109 HIS A C 1
ATOM 892 O O . HIS A 1 109 ? -15.378 -2.931 12.918 1.00 87.50 109 HIS A O 1
ATOM 898 N N . THR A 1 110 ? -15.675 -4.330 11.194 1.00 90.12 110 THR A N 1
ATOM 899 C CA . THR A 1 110 ? -14.984 -3.485 10.213 1.00 90.12 110 THR A CA 1
ATOM 900 C C . THR A 1 110 ? -15.944 -2.462 9.625 1.00 90.12 110 THR A C 1
ATOM 902 O O . THR A 1 110 ? -16.894 -2.806 8.926 1.00 90.12 110 THR A O 1
ATOM 905 N N . GLU A 1 111 ? -15.660 -1.184 9.852 1.00 91.69 111 GLU A N 1
ATOM 906 C CA . GLU A 1 111 ? -16.436 -0.095 9.268 1.00 91.69 111 GLU A CA 1
ATOM 907 C C . GLU A 1 111 ? -16.013 0.158 7.819 1.00 91.69 111 GLU A C 1
ATOM 909 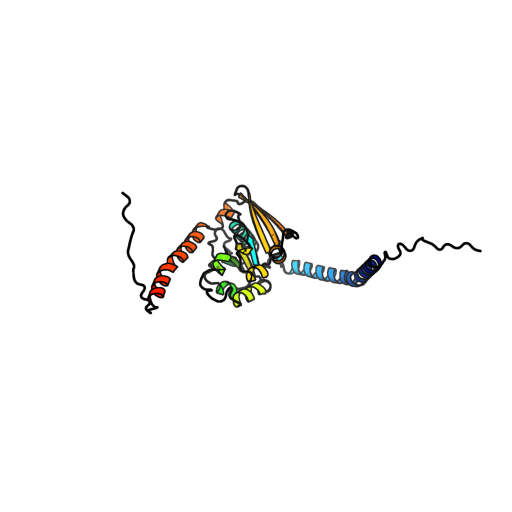O O . GLU A 1 111 ? -14.865 0.523 7.554 1.00 91.69 111 GLU A O 1
ATOM 914 N N . ILE A 1 112 ? -16.948 -0.030 6.886 1.00 91.62 112 ILE A N 1
ATOM 915 C CA . ILE A 1 112 ? -16.738 0.187 5.452 1.00 91.62 112 ILE A CA 1
ATOM 916 C C . ILE A 1 112 ? -17.493 1.448 5.033 1.00 91.62 112 ILE A C 1
ATOM 918 O O . ILE A 1 112 ? -18.718 1.518 5.123 1.00 91.62 112 ILE A O 1
ATOM 922 N N . ILE A 1 113 ? -16.747 2.441 4.563 1.00 90.44 113 ILE A N 1
ATOM 923 C CA . ILE A 1 113 ? -17.233 3.751 4.143 1.00 90.44 113 ILE A CA 1
ATOM 924 C C . ILE A 1 113 ? -17.089 3.859 2.625 1.00 90.44 113 ILE A C 1
ATOM 926 O O . ILE A 1 113 ? -16.026 3.594 2.059 1.00 90.44 113 ILE A O 1
ATOM 930 N N . GLU A 1 114 ? -18.158 4.290 1.962 1.00 86.31 114 GLU A N 1
ATOM 931 C CA . GLU A 1 114 ? -18.149 4.566 0.528 1.00 86.31 114 GLU A CA 1
ATOM 932 C C . GLU A 1 114 ? -17.368 5.856 0.219 1.00 86.31 114 GLU A C 1
ATOM 934 O O . GLU A 1 114 ? -17.620 6.922 0.795 1.00 86.31 114 GLU A O 1
ATOM 939 N N . LEU A 1 115 ? -16.429 5.762 -0.723 1.00 81.94 115 LEU A N 1
ATOM 940 C CA . LEU A 1 115 ? -15.653 6.882 -1.237 1.00 81.94 115 LEU A CA 1
ATOM 941 C C . LEU A 1 115 ? -16.495 7.681 -2.239 1.00 81.94 115 LEU A C 1
ATOM 943 O O . LEU A 1 115 ? -16.638 7.295 -3.396 1.00 81.94 115 LEU A O 1
ATOM 947 N N . LYS A 1 116 ? -17.005 8.831 -1.798 1.00 73.44 116 LYS A N 1
ATOM 948 C CA . LYS A 1 116 ? -17.777 9.780 -2.618 1.00 73.44 116 LYS A CA 1
ATOM 949 C C . LYS A 1 116 ? -16.928 10.944 -3.116 1.00 73.44 116 LYS A C 1
ATOM 951 O O . LYS A 1 116 ? -17.186 11.497 -4.181 1.00 73.44 116 LYS A O 1
ATOM 956 N N . ASN A 1 117 ? -15.938 11.364 -2.326 1.00 71.25 117 ASN A N 1
ATOM 957 C CA . ASN A 1 117 ? -15.079 12.504 -2.636 1.00 71.25 117 ASN A CA 1
ATOM 958 C C . ASN A 1 117 ? -13.649 12.272 -2.124 1.00 71.25 117 ASN A C 1
ATOM 960 O O . ASN A 1 117 ? -13.451 11.769 -1.021 1.00 71.25 117 ASN A O 1
ATOM 964 N N . TYR A 1 118 ? -12.646 12.720 -2.882 1.00 70.81 118 TYR A N 1
ATOM 965 C CA . TYR A 1 118 ? -11.235 12.664 -2.490 1.00 70.81 118 TYR A CA 1
ATOM 966 C C . TYR A 1 118 ? -10.933 13.428 -1.191 1.00 70.81 118 TYR A C 1
ATOM 968 O O . TYR A 1 118 ? -9.997 13.070 -0.481 1.00 70.81 118 TYR A O 1
ATOM 976 N N . LYS A 1 119 ? -11.725 14.450 -0.835 1.00 71.81 119 LYS A N 1
ATOM 977 C CA . LYS A 1 119 ? -11.587 15.147 0.456 1.00 71.81 119 LYS A CA 1
ATOM 978 C C . LYS A 1 119 ? -11.741 14.197 1.644 1.00 71.81 119 LYS A C 1
ATOM 980 O O . LYS A 1 119 ? -11.032 14.353 2.630 1.00 71.81 119 LYS A O 1
ATOM 985 N N . GLN A 1 120 ? -12.551 13.145 1.508 1.00 78.31 120 GLN A N 1
ATOM 986 C CA . GLN A 1 120 ? -12.694 12.130 2.552 1.00 78.31 120 GLN A CA 1
ATOM 987 C C . GLN A 1 120 ? -11.370 11.401 2.813 1.00 78.31 120 GLN A C 1
ATOM 989 O O . GLN A 1 120 ? -11.069 11.096 3.957 1.00 78.31 120 GLN A O 1
ATOM 994 N N . ILE A 1 121 ? -10.525 11.191 1.796 1.00 79.56 121 ILE A N 1
ATOM 995 C CA . ILE A 1 121 ? -9.193 10.576 1.967 1.00 79.56 121 ILE A CA 1
ATOM 996 C C . ILE A 1 121 ? -8.325 11.419 2.919 1.00 79.56 121 ILE A C 1
ATOM 998 O O . ILE A 1 121 ? -7.594 10.893 3.765 1.00 79.56 121 ILE A O 1
ATOM 1002 N N . ILE A 1 122 ? -8.435 12.742 2.786 1.00 77.62 122 ILE A N 1
ATOM 1003 C CA . ILE A 1 122 ? -7.714 13.724 3.597 1.00 77.62 122 ILE A CA 1
ATOM 1004 C C . ILE A 1 122 ? -8.282 13.751 5.020 1.00 77.62 122 ILE A C 1
ATOM 1006 O O . ILE A 1 122 ? -7.527 13.655 5.985 1.00 77.62 122 ILE A O 1
ATOM 1010 N N . GLU A 1 123 ? -9.605 13.840 5.136 1.00 82.69 123 GLU A N 1
ATOM 1011 C CA . GLU A 1 123 ? -10.332 14.042 6.394 1.00 82.69 123 GLU A CA 1
ATOM 1012 C C . GLU A 1 123 ? -10.439 12.783 7.261 1.00 82.69 123 GLU A C 1
ATOM 1014 O O . GLU A 1 123 ? -10.647 12.896 8.468 1.00 82.69 123 GLU A O 1
ATOM 1019 N N . MET A 1 124 ? -10.288 11.586 6.681 1.00 84.31 124 MET A N 1
ATOM 1020 C CA . MET A 1 124 ? -10.374 10.342 7.445 1.00 84.31 124 MET A CA 1
ATOM 1021 C C . MET A 1 124 ? -9.344 10.309 8.586 1.00 84.31 124 MET A C 1
ATOM 1023 O O . MET A 1 124 ? -8.198 10.740 8.396 1.00 84.31 124 MET A O 1
ATOM 1027 N N . PRO A 1 125 ? -9.719 9.767 9.759 1.00 84.81 125 PRO A N 1
ATOM 1028 C CA . PRO A 1 125 ? -8.801 9.602 10.877 1.00 84.81 125 PRO A CA 1
ATOM 1029 C C . PRO A 1 125 ? -7.688 8.596 10.544 1.00 84.81 125 PRO A C 1
ATOM 1031 O O . PRO A 1 125 ? -7.673 7.955 9.487 1.00 84.81 125 PRO A O 1
ATOM 1034 N N . GLY A 1 126 ? -6.719 8.470 11.452 1.00 83.44 126 GLY A N 1
ATOM 1035 C CA . GLY A 1 126 ? -5.705 7.422 11.343 1.00 83.44 126 GLY A CA 1
ATOM 1036 C C . GLY A 1 126 ? -6.297 6.014 11.437 1.00 83.44 126 GLY A C 1
ATOM 1037 O O . GLY A 1 126 ? -7.482 5.856 11.721 1.00 83.44 126 GLY A O 1
ATOM 1038 N N . ASP A 1 127 ? -5.472 4.999 11.180 1.00 88.94 127 ASP A N 1
ATOM 1039 C CA . ASP A 1 127 ? -5.888 3.586 11.149 1.00 88.94 127 ASP A CA 1
ATOM 1040 C C . ASP A 1 127 ? -6.924 3.288 10.052 1.00 88.94 127 ASP A C 1
ATOM 1042 O O . ASP A 1 127 ? -7.843 2.485 10.211 1.00 88.94 127 ASP A O 1
ATOM 1046 N N . THR A 1 128 ? -6.765 3.957 8.907 1.00 91.75 128 THR A N 1
ATOM 1047 C CA . THR A 1 128 ? -7.663 3.817 7.758 1.00 91.75 128 THR A CA 1
ATOM 1048 C C . THR A 1 128 ? -6.951 3.136 6.594 1.00 91.75 128 THR A C 1
ATOM 1050 O O . THR A 1 128 ? -5.871 3.551 6.158 1.00 91.75 128 THR A O 1
ATOM 1053 N N . LEU A 1 129 ? -7.594 2.105 6.057 1.00 94.19 129 LEU A N 1
ATOM 1054 C CA . LEU A 1 129 ? -7.231 1.431 4.824 1.00 94.19 129 LEU A CA 1
ATOM 1055 C C . LEU A 1 129 ? -8.079 1.991 3.678 1.00 94.19 129 LEU A C 1
ATOM 1057 O O . LEU A 1 129 ? -9.305 1.969 3.721 1.00 94.19 129 LEU A O 1
ATOM 1061 N N . ILE A 1 130 ? -7.435 2.500 2.640 1.00 92.62 130 ILE A N 1
ATOM 1062 C CA . ILE A 1 130 ? -8.107 3.135 1.506 1.00 92.62 130 ILE A CA 1
ATOM 1063 C C . ILE A 1 130 ? -7.940 2.222 0.293 1.00 92.62 130 ILE A C 1
ATOM 1065 O O . ILE A 1 130 ? -6.813 1.966 -0.123 1.00 92.62 130 ILE A O 1
ATOM 1069 N N . LEU A 1 131 ? -9.046 1.726 -0.260 1.00 93.31 131 LEU A N 1
ATOM 1070 C CA . LEU A 1 131 ? -9.072 0.849 -1.430 1.00 93.31 131 LEU A CA 1
ATOM 1071 C C . LEU A 1 131 ? -9.617 1.606 -2.634 1.00 93.31 131 LEU A C 1
ATOM 1073 O O . LEU A 1 131 ? -10.777 2.017 -2.640 1.00 93.31 131 LEU A O 1
ATOM 1077 N N . ILE A 1 132 ? -8.792 1.733 -3.666 1.00 89.81 132 ILE A N 1
ATOM 1078 C CA . ILE A 1 132 ? -9.130 2.451 -4.893 1.00 89.81 132 ILE A CA 1
ATOM 1079 C C . ILE A 1 132 ? -8.958 1.500 -6.073 1.00 89.81 132 ILE A C 1
ATOM 1081 O O . ILE A 1 132 ? -7.826 1.222 -6.477 1.00 89.81 132 ILE A O 1
ATOM 1085 N N . ASP A 1 133 ? -10.055 1.012 -6.650 1.00 89.06 133 ASP A N 1
ATOM 1086 C CA . ASP A 1 133 ? -9.959 0.304 -7.933 1.00 89.06 133 ASP A CA 1
ATOM 1087 C C . ASP A 1 133 ? -9.711 1.290 -9.074 1.00 89.06 133 ASP A C 1
ATOM 1089 O O . ASP A 1 133 ? -10.317 2.360 -9.110 1.00 89.06 133 ASP A O 1
ATOM 1093 N N . GLU A 1 134 ? -8.835 0.907 -10.002 1.00 84.44 134 GLU A N 1
ATOM 1094 C CA . GLU A 1 134 ? -8.470 1.658 -11.205 1.00 84.44 134 GLU A CA 1
ATOM 1095 C C . GLU A 1 134 ? -8.143 3.137 -10.936 1.00 84.44 134 GLU A C 1
ATOM 1097 O O . GLU A 1 134 ? -8.810 4.052 -11.421 1.00 84.44 134 GLU A O 1
ATOM 1102 N N . ILE A 1 135 ? -7.050 3.392 -10.207 1.00 84.25 135 ILE A N 1
ATOM 1103 C CA . ILE A 1 135 ? -6.605 4.754 -9.843 1.00 84.25 135 ILE A CA 1
ATOM 1104 C C . ILE A 1 135 ? -6.409 5.687 -11.030 1.00 84.25 135 ILE A C 1
ATOM 1106 O O . ILE A 1 135 ? -6.624 6.891 -10.910 1.00 84.25 135 ILE A O 1
ATOM 1110 N N . SER A 1 136 ? -6.051 5.137 -12.191 1.00 74.56 136 SER A N 1
ATOM 1111 C CA . SER A 1 136 ? -5.941 5.899 -13.431 1.00 74.56 136 SER A CA 1
ATOM 1112 C C . SER A 1 136 ? -7.273 6.528 -13.843 1.00 74.56 136 SER A C 1
ATOM 1114 O O . SER A 1 136 ? -7.261 7.600 -14.428 1.00 74.56 136 SER A O 1
ATOM 1116 N N . SER A 1 137 ? -8.415 5.906 -13.533 1.00 69.69 137 SER A N 1
ATOM 1117 C CA . SER A 1 137 ? -9.737 6.478 -13.818 1.00 69.69 137 SER A CA 1
ATOM 1118 C C . SER A 1 137 ? -10.071 7.621 -12.859 1.00 69.69 137 SER A C 1
ATOM 1120 O O . SER A 1 137 ? -10.523 8.680 -13.282 1.00 69.69 137 SER A O 1
ATOM 1122 N N . ILE A 1 138 ? -9.782 7.448 -11.566 1.00 67.12 138 ILE A N 1
ATOM 1123 C CA . ILE A 1 138 ? -10.114 8.438 -10.527 1.00 67.12 138 ILE A CA 1
ATOM 1124 C C . ILE A 1 138 ? -9.244 9.694 -10.626 1.00 67.12 138 ILE A C 1
ATOM 1126 O O . ILE A 1 138 ? -9.723 10.798 -10.386 1.00 67.12 138 ILE A O 1
ATOM 1130 N N . LEU A 1 139 ? -7.978 9.555 -11.018 1.00 62.38 139 LEU A N 1
ATOM 1131 C CA . LEU A 1 139 ? -7.096 10.706 -11.236 1.00 62.38 139 LEU A CA 1
ATOM 1132 C C . LEU A 1 139 ? -7.370 11.422 -12.570 1.00 62.38 139 LEU A C 1
ATOM 1134 O O . LEU A 1 139 ? -6.944 12.559 -12.740 1.00 62.38 139 LEU A O 1
ATOM 1138 N N . ASN A 1 140 ? -8.103 10.775 -13.484 1.00 54.38 140 ASN A N 1
ATOM 1139 C CA . ASN A 1 140 ? -8.437 11.260 -14.826 1.00 54.38 140 ASN A CA 1
ATOM 1140 C C . ASN A 1 140 ? -9.936 11.609 -14.979 1.00 54.38 140 ASN A C 1
ATOM 1142 O O . ASN A 1 140 ? -10.397 11.951 -16.072 1.00 54.38 140 ASN A O 1
ATOM 1146 N N . SER A 1 141 ? -10.735 11.583 -13.905 1.00 46.38 141 SER A N 1
ATOM 1147 C CA . SER A 1 141 ? -12.171 11.902 -13.948 1.00 46.38 141 SER A CA 1
ATOM 1148 C C . SER A 1 141 ? -12.388 13.412 -14.080 1.00 46.38 141 SER A C 1
ATOM 1150 O O . SER A 1 141 ? -12.301 14.095 -13.067 1.00 46.38 141 SER A O 1
ATOM 1152 N N . ARG A 1 142 ? -12.612 13.893 -15.318 1.00 47.69 142 ARG A N 1
ATOM 1153 C CA . ARG A 1 142 ? -12.796 15.251 -15.930 1.00 47.69 142 ARG A CA 1
ATOM 1154 C C . ARG A 1 142 ? -13.315 16.445 -15.080 1.00 47.69 142 ARG A C 1
ATOM 1156 O O . ARG A 1 142 ? -13.997 17.336 -15.568 1.00 47.69 142 ARG A O 1
ATOM 1163 N N . ARG A 1 143 ? -12.964 16.502 -13.801 1.00 43.78 143 ARG A N 1
ATOM 1164 C CA . ARG A 1 143 ? -13.143 17.578 -12.815 1.00 43.78 143 ARG A CA 1
ATOM 1165 C C . ARG A 1 143 ? -11.800 18.244 -12.478 1.00 43.78 143 ARG A C 1
ATOM 1167 O O . ARG A 1 143 ? -11.731 19.050 -11.558 1.00 43.78 143 ARG A O 1
ATOM 1174 N N . TRP A 1 144 ? -10.750 17.880 -13.217 1.00 49.69 144 TRP A N 1
ATOM 1175 C CA . TRP A 1 144 ? -9.341 18.258 -13.048 1.00 49.69 144 TRP A CA 1
ATOM 1176 C C . TRP A 1 144 ? -8.817 19.094 -14.225 1.00 49.69 144 TRP A C 1
ATOM 1178 O O . TRP A 1 144 ? -7.605 19.188 -14.394 1.00 49.69 144 TRP A O 1
ATOM 1188 N N . ASP A 1 145 ? -9.704 19.709 -15.015 1.00 44.78 145 ASP A N 1
ATOM 1189 C CA . ASP A 1 145 ? -9.441 20.229 -16.369 1.00 44.78 145 ASP A CA 1
ATOM 1190 C C . ASP A 1 145 ? -8.291 21.248 -16.526 1.00 44.78 145 ASP A C 1
ATOM 1192 O O . ASP A 1 145 ? -8.035 21.666 -17.652 1.00 44.78 145 ASP A O 1
ATOM 1196 N N . LYS A 1 146 ? -7.566 21.648 -15.464 1.00 44.66 146 LYS A N 1
ATOM 1197 C CA . LYS A 1 146 ? -6.347 22.472 -15.590 1.00 44.66 146 LYS A CA 1
ATOM 1198 C C . LYS A 1 146 ? -5.171 22.180 -14.636 1.00 44.66 146 LYS A C 1
ATOM 1200 O O . LYS A 1 146 ? -4.099 22.708 -14.907 1.00 44.66 146 LYS A O 1
ATOM 1205 N N . GLU A 1 147 ? -5.292 21.371 -13.572 1.00 45.41 147 GLU A N 1
ATOM 1206 C CA . GLU A 1 147 ? -4.266 21.373 -12.491 1.00 45.41 147 GLU A CA 1
ATOM 1207 C C . GLU A 1 147 ? -3.706 20.009 -12.033 1.00 45.41 147 GLU A C 1
ATOM 1209 O O . GLU A 1 147 ? -2.804 19.975 -11.197 1.00 45.41 147 GLU A O 1
ATOM 1214 N N . GLY A 1 148 ? -4.143 18.879 -12.601 1.00 55.50 148 GLY A N 1
ATOM 1215 C CA . GLY A 1 148 ? -3.613 17.562 -12.211 1.00 55.50 148 GLY A CA 1
ATOM 1216 C C . GLY A 1 148 ? -4.018 17.136 -10.790 1.00 55.50 148 GLY A C 1
ATOM 1217 O O . GLY A 1 148 ? -5.088 17.501 -10.301 1.00 55.50 148 GLY A O 1
ATOM 1218 N N . VAL A 1 149 ? -3.194 16.311 -10.130 1.00 61.69 149 VAL A N 1
ATOM 1219 C CA . VAL A 1 149 ? -3.467 15.809 -8.768 1.00 61.69 149 VAL A CA 1
ATOM 1220 C C . VAL A 1 149 ? -3.518 16.985 -7.779 1.00 61.69 149 VAL A C 1
ATOM 1222 O O . VAL A 1 149 ? -2.536 17.725 -7.696 1.00 61.69 149 VAL A O 1
ATOM 1225 N N . PRO A 1 150 ? -4.589 17.153 -6.971 1.00 65.62 150 PRO A N 1
ATOM 1226 C CA . PRO A 1 150 ? -4.678 18.262 -6.028 1.00 65.62 150 PRO A CA 1
ATOM 1227 C C . PRO A 1 150 ? -3.454 18.290 -5.098 1.00 65.62 150 PRO A C 1
ATOM 1229 O O . PRO A 1 150 ? -3.192 17.285 -4.426 1.00 65.62 150 PRO A O 1
ATOM 1232 N N . PRO A 1 151 ? -2.735 19.421 -4.970 1.00 68.81 151 PRO A N 1
ATOM 1233 C CA . PRO A 1 151 ? -1.559 19.515 -4.100 1.00 68.81 151 PRO A CA 1
ATOM 1234 C C . PRO A 1 151 ? -1.846 19.101 -2.650 1.00 68.81 151 PRO A C 1
ATOM 1236 O O . PRO A 1 151 ? -1.003 18.502 -1.983 1.00 68.81 151 PRO A O 1
ATOM 1239 N N . ALA A 1 152 ? -3.072 19.350 -2.177 1.00 69.62 152 ALA A N 1
ATOM 1240 C CA . ALA A 1 152 ? -3.543 18.926 -0.861 1.00 69.62 152 ALA A CA 1
ATOM 1241 C C . ALA A 1 152 ? -3.613 17.395 -0.708 1.00 69.62 152 ALA A C 1
ATOM 1243 O O . ALA A 1 152 ? -3.266 16.869 0.348 1.00 69.62 152 ALA A O 1
ATOM 1244 N N . LEU A 1 153 ? -4.025 16.673 -1.757 1.00 73.12 153 LEU A N 1
ATOM 1245 C CA . LEU A 1 153 ? -4.042 15.211 -1.758 1.00 73.12 153 LEU A CA 1
ATOM 1246 C C . LEU A 1 153 ? -2.609 14.672 -1.761 1.00 73.12 153 LEU A C 1
ATOM 1248 O O . LEU A 1 153 ? -2.289 13.800 -0.960 1.00 73.12 153 LEU A O 1
ATOM 1252 N N . LEU A 1 154 ? -1.724 15.242 -2.584 1.00 75.56 154 LEU A N 1
ATOM 1253 C CA . LEU A 1 154 ? -0.317 14.840 -2.638 1.00 75.56 154 LEU A CA 1
ATOM 1254 C C . LEU A 1 154 ? 0.397 15.056 -1.293 1.00 75.56 154 LEU A C 1
ATOM 1256 O O . LEU A 1 154 ? 1.096 14.167 -0.810 1.00 75.56 154 LEU A O 1
ATOM 1260 N N . GLY A 1 155 ? 0.166 16.201 -0.643 1.00 75.81 155 GLY A N 1
ATOM 1261 C CA . GLY A 1 155 ? 0.706 16.486 0.688 1.00 75.81 155 GLY A CA 1
ATOM 1262 C C . GLY A 1 155 ? 0.270 15.461 1.738 1.00 75.81 155 GLY A C 1
ATOM 1263 O O . GLY A 1 155 ? 1.071 15.064 2.583 1.00 75.81 155 GLY A O 1
ATOM 1264 N N . GLN A 1 156 ? -0.970 14.975 1.657 1.00 75.81 156 GLN A N 1
ATOM 1265 C CA . GLN A 1 156 ? -1.469 13.917 2.539 1.00 75.81 156 GLN A CA 1
ATOM 1266 C C . GLN A 1 156 ? -0.876 12.551 2.202 1.00 75.81 156 GLN A C 1
ATOM 1268 O O . GLN A 1 156 ? -0.471 11.830 3.113 1.00 75.81 156 GLN A O 1
ATOM 1273 N N . LEU A 1 157 ? -0.750 12.219 0.914 1.00 76.88 157 LEU A N 1
ATOM 1274 C CA . LEU A 1 157 ? -0.118 10.978 0.466 1.00 76.88 157 LEU A CA 1
ATOM 1275 C C . LEU A 1 157 ? 1.344 10.871 0.930 1.00 76.88 157 LEU A C 1
ATOM 1277 O O . LEU A 1 157 ? 1.798 9.788 1.285 1.00 76.88 157 LEU A O 1
ATOM 1281 N N . LEU A 1 158 ? 2.061 11.994 1.031 1.00 79.62 158 LEU A N 1
ATOM 1282 C CA . LEU A 1 158 ? 3.413 12.044 1.602 1.00 79.62 158 LEU A CA 1
ATOM 1283 C C . LEU A 1 158 ? 3.441 11.854 3.132 1.00 79.62 158 LEU A C 1
ATOM 1285 O O . LEU A 1 158 ? 4.464 11.465 3.695 1.00 79.62 158 LEU A O 1
ATOM 1289 N N . GLN A 1 159 ? 2.334 12.119 3.829 1.00 80.50 159 GLN A N 1
ATOM 1290 C CA . GLN A 1 159 ? 2.235 12.068 5.295 1.00 80.50 159 GLN A CA 1
ATOM 1291 C C . GLN A 1 159 ? 1.565 10.796 5.835 1.00 80.50 159 GLN A C 1
ATOM 1293 O O . GLN A 1 159 ? 1.393 10.654 7.050 1.00 80.50 159 GLN A O 1
ATOM 1298 N N . VAL A 1 160 ? 1.262 9.829 4.967 1.00 80.19 160 VAL A N 1
ATOM 1299 C CA . VAL A 1 160 ? 0.546 8.586 5.306 1.00 80.19 160 VAL A CA 1
ATOM 1300 C C . VAL A 1 160 ? 1.187 7.783 6.438 1.00 80.19 160 VAL A C 1
ATOM 1302 O O . VAL A 1 160 ? 0.477 7.204 7.258 1.00 80.19 160 VAL A O 1
ATOM 1305 N N . ARG A 1 161 ? 2.524 7.805 6.558 1.00 80.19 161 ARG A N 1
ATOM 1306 C CA . ARG A 1 161 ? 3.250 7.083 7.617 1.00 80.19 161 ARG A CA 1
ATOM 1307 C C . ARG A 1 161 ? 2.945 7.614 9.018 1.00 80.19 161 ARG A C 1
ATOM 1309 O O . ARG A 1 161 ? 2.870 6.831 9.955 1.00 80.19 161 ARG A O 1
ATOM 1316 N N . LYS A 1 162 ? 2.759 8.928 9.173 1.00 82.06 162 LYS A N 1
ATOM 1317 C CA . LYS A 1 162 ? 2.445 9.540 10.478 1.00 82.06 162 LYS A CA 1
ATOM 1318 C C . LYS A 1 162 ? 0.990 9.313 10.878 1.00 82.06 162 LYS A C 1
ATOM 1320 O O . LYS A 1 162 ? 0.691 9.245 12.062 1.00 82.06 162 LYS A O 1
ATOM 1325 N N . GLN A 1 163 ? 0.109 9.199 9.888 1.00 80.31 163 GLN A N 1
ATOM 1326 C CA . GLN A 1 163 ? -1.322 8.999 10.094 1.00 80.31 163 GLN A CA 1
ATOM 1327 C C . GLN A 1 163 ? -1.728 7.518 10.128 1.00 80.31 163 GLN A C 1
ATOM 1329 O O . GLN A 1 163 ? -2.901 7.240 10.331 1.00 80.31 163 GLN A O 1
ATOM 1334 N N . ARG A 1 164 ? -0.797 6.569 9.926 1.00 87.50 164 ARG A N 1
ATOM 1335 C CA . ARG A 1 164 ? -1.093 5.123 9.828 1.00 87.50 164 ARG A CA 1
ATOM 1336 C C . ARG A 1 164 ? -2.205 4.846 8.809 1.00 87.50 164 ARG A C 1
ATOM 1338 O O . ARG A 1 164 ? -3.188 4.164 9.088 1.00 87.50 164 ARG A O 1
ATOM 1345 N N . LYS A 1 165 ? -2.074 5.472 7.636 1.00 90.69 165 LYS A N 1
ATOM 1346 C CA . LYS A 1 165 ? -2.975 5.287 6.496 1.00 90.69 165 LYS A CA 1
ATOM 1347 C C . LYS A 1 165 ? -2.279 4.445 5.444 1.00 90.69 165 LYS A C 1
ATOM 1349 O O . LYS A 1 165 ? -1.164 4.766 5.037 1.00 90.69 165 LYS A O 1
ATOM 1354 N N . MET A 1 166 ? -2.951 3.412 4.963 1.00 93.69 166 MET A N 1
ATOM 1355 C CA . MET A 1 166 ? -2.443 2.572 3.883 1.00 93.69 166 MET A CA 1
ATOM 1356 C C . MET A 1 166 ? -3.372 2.701 2.684 1.00 93.69 166 MET A C 1
ATOM 1358 O O . MET A 1 166 ? -4.576 2.485 2.808 1.00 93.69 166 MET A O 1
ATOM 1362 N N . LEU A 1 167 ? -2.817 3.065 1.531 1.00 93.06 167 LEU A N 1
ATOM 1363 C CA . LEU A 1 167 ? -3.555 3.100 0.276 1.00 93.06 167 LEU A CA 1
ATOM 1364 C C . LEU A 1 167 ? -3.226 1.845 -0.519 1.00 93.06 167 LEU A C 1
ATOM 1366 O O . LEU A 1 167 ? -2.067 1.608 -0.857 1.00 93.06 167 LEU A O 1
ATOM 1370 N N . LEU A 1 168 ? -4.253 1.067 -0.833 1.00 95.38 168 LEU A N 1
ATOM 1371 C CA . LEU A 1 168 ? -4.181 -0.031 -1.777 1.00 95.38 168 LEU A CA 1
ATOM 1372 C C . LEU A 1 168 ? -4.927 0.377 -3.034 1.00 95.38 168 LEU A C 1
ATOM 1374 O O . LEU A 1 168 ? -6.062 0.854 -2.975 1.00 95.38 168 LEU A O 1
ATOM 1378 N N . SER A 1 169 ? -4.292 0.188 -4.178 1.00 93.88 169 SER A N 1
ATOM 1379 C CA . SER A 1 169 ? -4.912 0.571 -5.427 1.00 93.88 169 SER A CA 1
ATOM 1380 C C . SER A 1 169 ? -4.576 -0.355 -6.576 1.00 93.88 169 SER A C 1
ATOM 1382 O O . SER A 1 169 ? -3.597 -1.091 -6.508 1.00 93.88 169 SER A O 1
ATOM 1384 N N . THR A 1 170 ? -5.382 -0.335 -7.635 1.00 93.94 170 THR A N 1
ATOM 1385 C CA . THR A 1 170 ? -5.138 -1.129 -8.837 1.00 93.94 170 THR A CA 1
ATOM 1386 C C . THR A 1 170 ? -4.891 -0.246 -10.055 1.00 93.94 170 THR A C 1
ATOM 1388 O O . THR A 1 170 ? -5.467 0.831 -10.211 1.00 93.94 170 THR A O 1
ATOM 1391 N N . ALA A 1 171 ? -4.034 -0.724 -10.954 1.00 92.62 171 ALA A N 1
ATOM 1392 C CA . ALA A 1 171 ? -3.816 -0.134 -12.266 1.00 92.62 171 ALA A CA 1
ATOM 1393 C C . ALA A 1 171 ? -3.579 -1.239 -13.304 1.00 92.62 171 ALA A C 1
ATOM 1395 O O . ALA A 1 171 ? -3.081 -2.320 -12.995 1.00 92.62 171 ALA A O 1
ATOM 1396 N N . GLN A 1 172 ? -3.933 -0.991 -14.565 1.00 91.56 172 GLN A N 1
ATOM 1397 C CA . GLN A 1 172 ? -3.669 -1.963 -15.637 1.00 91.56 172 GLN A CA 1
ATOM 1398 C C . GLN A 1 172 ? -2.174 -2.049 -15.953 1.00 91.56 172 GLN A C 1
ATOM 1400 O O . GLN A 1 172 ? -1.609 -3.131 -16.104 1.00 91.56 172 GLN A O 1
ATOM 1405 N N . ARG A 1 173 ? -1.531 -0.883 -16.025 1.00 90.62 173 ARG A N 1
ATOM 1406 C CA . ARG A 1 173 ? -0.090 -0.715 -16.187 1.00 90.62 173 ARG A CA 1
ATOM 1407 C C . ARG A 1 173 ? 0.366 0.384 -15.253 1.00 90.62 173 ARG A C 1
ATOM 1409 O O . ARG A 1 173 ? -0.346 1.372 -15.095 1.00 90.62 173 ARG A O 1
ATOM 1416 N N . PHE A 1 174 ? 1.563 0.235 -14.697 1.00 92.19 174 PHE A N 1
ATOM 1417 C CA . PHE A 1 174 ? 2.122 1.260 -13.825 1.00 92.19 174 PHE A CA 1
ATOM 1418 C C . PHE A 1 174 ? 2.238 2.599 -14.561 1.00 92.19 174 PHE A C 1
ATOM 1420 O O . PHE A 1 174 ? 1.711 3.589 -14.083 1.00 92.19 174 PHE A O 1
ATOM 1427 N N . GLY A 1 175 ? 2.757 2.607 -15.794 1.00 88.81 175 GLY A N 1
ATOM 1428 C CA . GLY A 1 175 ? 2.898 3.826 -16.603 1.00 88.81 175 GLY A CA 1
ATOM 1429 C C . GLY A 1 175 ? 1.598 4.542 -17.010 1.00 88.81 175 GLY A C 1
ATOM 1430 O O . GLY A 1 175 ? 1.681 5.615 -17.592 1.00 88.81 175 GLY A O 1
ATOM 1431 N N . HIS A 1 176 ? 0.411 3.986 -16.736 1.00 86.12 176 HIS A N 1
ATOM 1432 C CA . HIS A 1 176 ? -0.862 4.709 -16.910 1.00 86.12 176 HIS A CA 1
ATOM 1433 C C . HIS A 1 176 ? -1.233 5.557 -15.685 1.00 86.12 176 HIS A C 1
ATOM 1435 O O . HIS A 1 176 ? -2.187 6.330 -15.734 1.00 86.12 176 HIS A O 1
ATOM 1441 N N . VAL A 1 177 ? -0.524 5.378 -14.573 1.00 87.19 177 VAL A N 1
ATOM 1442 C CA . VAL A 1 177 ? -0.691 6.179 -13.365 1.00 87.19 177 VAL A CA 1
ATOM 1443 C C . VAL A 1 177 ? 0.082 7.486 -13.531 1.00 87.19 177 VAL A C 1
ATOM 1445 O O . VAL A 1 177 ? 1.179 7.504 -14.098 1.00 87.19 177 VAL A O 1
ATOM 1448 N N . ASP A 1 178 ? -0.487 8.581 -13.023 1.00 85.19 178 ASP A N 1
ATOM 1449 C CA . ASP A 1 178 ? 0.158 9.892 -13.042 1.00 85.19 178 ASP A CA 1
ATOM 1450 C C . ASP A 1 178 ? 1.571 9.838 -12.438 1.00 85.19 178 ASP A C 1
ATOM 1452 O O . ASP A 1 178 ? 1.821 9.136 -11.453 1.00 85.19 178 ASP A O 1
ATOM 1456 N N . LYS A 1 179 ? 2.510 10.583 -13.033 1.00 84.88 179 LYS A N 1
ATOM 1457 C CA . LYS A 1 179 ? 3.922 10.551 -12.634 1.00 84.88 179 LYS A CA 1
ATOM 1458 C C . LYS A 1 179 ? 4.116 10.910 -11.160 1.00 84.88 179 LYS A C 1
ATOM 1460 O O . LYS A 1 179 ? 4.881 10.229 -10.486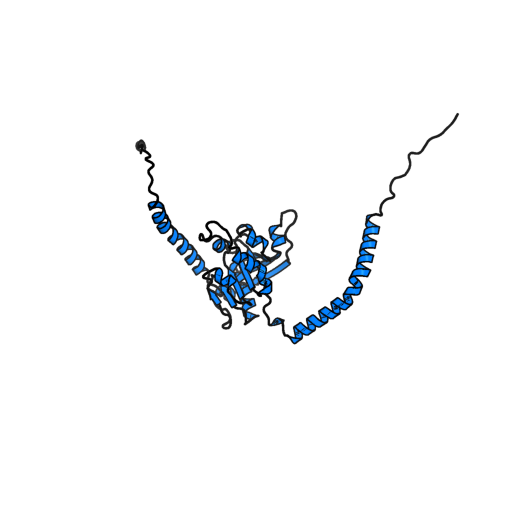 1.00 84.88 179 LYS A O 1
ATOM 1465 N N . LEU A 1 180 ? 3.390 11.905 -10.643 1.00 84.56 180 LEU A N 1
ATOM 1466 C CA . LEU A 1 180 ? 3.526 12.317 -9.244 1.00 84.56 180 LEU A CA 1
ATOM 1467 C C . LEU A 1 180 ? 3.126 11.194 -8.291 1.00 84.56 180 LEU A C 1
ATOM 1469 O O . LEU A 1 180 ? 3.749 11.029 -7.250 1.00 84.56 180 LEU A O 1
ATOM 1473 N N . VAL A 1 181 ? 2.111 10.410 -8.657 1.00 86.56 181 VAL A N 1
ATOM 1474 C CA . VAL A 1 181 ? 1.628 9.275 -7.862 1.00 86.56 181 VAL A CA 1
ATOM 1475 C C . VAL A 1 181 ? 2.598 8.096 -7.938 1.00 86.56 181 VAL A C 1
ATOM 1477 O O . VAL A 1 181 ? 2.825 7.424 -6.932 1.00 86.56 181 VAL A O 1
ATOM 1480 N N . ARG A 1 182 ? 3.228 7.868 -9.094 1.00 90.56 182 ARG A N 1
ATOM 1481 C CA . ARG A 1 182 ? 4.285 6.856 -9.237 1.00 90.56 182 ARG A CA 1
ATOM 1482 C C . ARG A 1 182 ? 5.509 7.179 -8.388 1.00 90.56 182 ARG A C 1
ATOM 1484 O O . ARG A 1 182 ? 5.972 6.301 -7.670 1.00 90.56 182 ARG A O 1
ATOM 1491 N N . ASP A 1 183 ? 5.947 8.436 -8.383 1.00 88.38 183 ASP A N 1
ATOM 1492 C CA . ASP A 1 183 ? 7.125 8.882 -7.627 1.00 88.38 183 ASP A CA 1
ATOM 1493 C C . ASP A 1 183 ? 6.962 8.712 -6.101 1.00 88.38 183 ASP A C 1
ATOM 1495 O O . ASP A 1 183 ? 7.944 8.520 -5.387 1.00 88.38 183 ASP A O 1
ATOM 1499 N N . ILE A 1 184 ? 5.726 8.752 -5.588 1.00 89.44 184 ILE A N 1
ATOM 1500 C CA . ILE A 1 184 ? 5.415 8.533 -4.161 1.00 89.44 184 ILE A CA 1
ATOM 1501 C C . ILE A 1 184 ? 4.977 7.097 -3.838 1.00 89.44 184 ILE A C 1
ATOM 1503 O O . ILE A 1 184 ? 4.674 6.791 -2.680 1.00 89.44 184 ILE A O 1
ATOM 1507 N N . THR A 1 185 ? 4.863 6.226 -4.844 1.00 92.69 185 THR A N 1
ATOM 1508 C CA . THR A 1 185 ? 4.426 4.842 -4.644 1.00 92.69 185 THR A CA 1
ATOM 1509 C C . THR A 1 185 ? 5.481 4.096 -3.838 1.00 92.69 185 THR A C 1
ATOM 1511 O O . THR A 1 185 ? 6.660 4.105 -4.174 1.00 92.69 185 THR A O 1
ATOM 1514 N N . PHE A 1 186 ? 5.054 3.434 -2.764 1.00 94.19 186 PHE A N 1
ATOM 1515 C CA . PHE A 1 186 ? 5.957 2.692 -1.889 1.00 94.19 186 PHE A CA 1
ATOM 1516 C C . PHE A 1 186 ? 6.247 1.298 -2.448 1.00 94.19 186 PHE A C 1
ATOM 1518 O O . PHE A 1 186 ? 7.386 0.840 -2.445 1.00 94.19 186 PHE A O 1
ATOM 1525 N N . THR A 1 187 ? 5.223 0.612 -2.955 1.00 95.44 187 THR A N 1
ATOM 1526 C CA . THR A 1 187 ? 5.374 -0.747 -3.486 1.00 95.44 187 THR A CA 1
ATOM 1527 C C . THR A 1 187 ? 4.512 -0.941 -4.724 1.00 95.44 187 THR A C 1
ATOM 1529 O O . THR A 1 187 ? 3.334 -0.576 -4.746 1.00 95.44 187 THR A O 1
ATOM 1532 N N . VAL A 1 188 ? 5.099 -1.550 -5.751 1.00 97.00 188 VAL A N 1
ATOM 1533 C CA . VAL A 1 188 ? 4.394 -2.004 -6.952 1.00 97.00 188 VAL A CA 1
ATOM 1534 C C . VAL A 1 188 ? 4.283 -3.519 -6.894 1.00 97.00 188 VAL A C 1
ATOM 1536 O O . VAL A 1 188 ? 5.272 -4.210 -6.677 1.00 97.00 188 VAL A O 1
ATOM 1539 N N . ILE A 1 189 ? 3.073 -4.042 -7.065 1.00 97.44 189 ILE A N 1
ATOM 1540 C CA . ILE A 1 189 ? 2.781 -5.466 -6.913 1.00 97.44 189 ILE A CA 1
ATOM 1541 C C . ILE A 1 189 ? 2.293 -6.000 -8.254 1.00 97.44 189 ILE A C 1
ATOM 1543 O O . ILE A 1 189 ? 1.163 -5.736 -8.665 1.00 97.44 189 ILE A O 1
ATOM 1547 N N . GLU A 1 190 ? 3.132 -6.761 -8.949 1.00 96.62 190 GLU A N 1
ATOM 1548 C CA . GLU A 1 190 ? 2.732 -7.442 -10.177 1.00 96.62 190 GLU A CA 1
ATOM 1549 C C . GLU A 1 190 ? 1.843 -8.641 -9.856 1.00 96.62 190 GLU A C 1
ATOM 1551 O O . GLU A 1 190 ? 2.262 -9.572 -9.169 1.00 96.62 190 GLU A O 1
ATOM 1556 N N . CYS A 1 191 ? 0.627 -8.650 -10.399 1.00 95.88 191 CYS A N 1
ATOM 1557 C CA . CYS A 1 191 ? -0.296 -9.770 -10.273 1.00 95.88 191 CYS A CA 1
ATOM 1558 C C . CYS A 1 191 ? -0.300 -10.635 -11.529 1.00 95.88 191 CYS A C 1
ATOM 1560 O O . CYS A 1 191 ? -0.415 -10.132 -12.651 1.00 95.88 191 CYS A O 1
ATOM 1562 N N . ARG A 1 192 ? -0.262 -11.956 -11.342 1.00 94.38 192 ARG A N 1
ATOM 1563 C CA . ARG A 1 192 ? -0.462 -12.947 -12.405 1.00 94.38 192 ARG A CA 1
ATOM 1564 C C . ARG A 1 192 ? -1.363 -14.057 -11.888 1.00 94.38 192 ARG A C 1
ATOM 1566 O O . ARG A 1 192 ? -1.066 -14.664 -10.869 1.00 94.38 192 ARG A O 1
ATOM 1573 N N . THR A 1 193 ? -2.449 -14.348 -12.596 1.00 94.56 193 THR A N 1
ATOM 1574 C CA . THR A 1 193 ? -3.350 -15.449 -12.232 1.00 94.56 193 THR A CA 1
ATOM 1575 C C . THR A 1 193 ? -3.189 -16.611 -13.200 1.00 94.56 193 THR A C 1
ATOM 1577 O O . THR A 1 193 ? -3.378 -16.466 -14.405 1.00 94.56 193 THR A O 1
ATOM 1580 N N . PHE A 1 194 ? -2.899 -17.784 -12.654 1.00 93.31 194 PHE A N 1
ATOM 1581 C CA . PHE A 1 194 ? -2.818 -19.055 -13.351 1.00 93.31 194 PHE A CA 1
ATOM 1582 C C . PHE A 1 194 ? -4.112 -19.863 -13.172 1.00 93.31 194 PHE A C 1
ATOM 1584 O O . PHE A 1 194 ? -4.740 -19.846 -12.108 1.00 93.31 194 PHE A O 1
ATOM 1591 N N . PHE A 1 195 ? -4.563 -20.525 -14.244 1.00 90.56 195 PHE A N 1
ATOM 1592 C CA . PHE A 1 195 ? -5.834 -21.271 -14.305 1.00 90.56 195 PHE A CA 1
ATOM 1593 C C . PHE A 1 195 ? -7.047 -20.530 -13.712 1.00 90.56 195 PHE A C 1
ATOM 1595 O O . PHE A 1 195 ? -7.948 -21.135 -13.131 1.00 90.56 195 PHE A O 1
ATOM 1602 N N . LYS A 1 196 ? -7.068 -19.194 -13.830 1.00 87.50 196 LYS A N 1
ATOM 1603 C CA . LYS A 1 196 ? -8.082 -18.291 -13.253 1.00 87.50 196 LYS A CA 1
ATOM 1604 C C . LYS A 1 196 ? -8.230 -18.352 -11.727 1.00 87.50 196 LYS A C 1
ATOM 1606 O O . LYS A 1 196 ? -9.041 -17.600 -11.200 1.00 87.50 196 LYS A O 1
ATOM 1611 N N . ARG A 1 197 ? -7.510 -19.227 -11.014 1.00 91.69 197 ARG A N 1
ATOM 1612 C CA . ARG A 1 197 ? -7.742 -19.547 -9.595 1.00 91.69 197 ARG A CA 1
ATOM 1613 C C . ARG A 1 197 ? -6.511 -19.387 -8.720 1.00 91.69 197 ARG A C 1
ATOM 1615 O O . ARG A 1 197 ? -6.689 -19.088 -7.550 1.00 91.69 197 ARG A O 1
ATOM 1622 N N . TRP A 1 198 ? -5.305 -19.545 -9.245 1.00 95.00 198 TRP A N 1
ATOM 1623 C CA . TRP A 1 198 ? -4.088 -19.380 -8.459 1.00 95.00 198 TRP A CA 1
ATOM 1624 C C . TRP A 1 198 ? -3.440 -18.044 -8.794 1.00 95.00 198 TRP A C 1
ATOM 1626 O O . TRP A 1 198 ? -3.007 -17.843 -9.924 1.00 95.00 198 TRP A O 1
ATOM 1636 N N . THR A 1 199 ? -3.419 -17.115 -7.843 1.00 96.44 199 THR A N 1
ATOM 1637 C CA . THR A 1 199 ? -2.833 -15.788 -8.049 1.00 96.44 199 THR A CA 1
ATOM 1638 C C . THR A 1 199 ? -1.447 -15.727 -7.439 1.00 96.44 199 THR A C 1
ATOM 1640 O O . THR A 1 199 ? -1.283 -16.033 -6.262 1.00 96.44 199 THR A O 1
ATOM 1643 N N . PHE A 1 200 ? -0.489 -15.253 -8.221 1.00 96.62 200 PHE A N 1
ATOM 1644 C CA . PHE A 1 200 ? 0.860 -14.913 -7.804 1.00 96.62 200 PHE A CA 1
ATOM 1645 C C . PHE A 1 200 ? 1.006 -13.394 -7.762 1.00 96.62 200 PHE A C 1
ATOM 1647 O O . PHE A 1 200 ? 0.527 -12.684 -8.652 1.00 96.62 200 PHE A O 1
ATOM 1654 N N . GLN A 1 201 ? 1.676 -12.915 -6.726 1.00 96.88 201 GLN A N 1
ATOM 1655 C CA . GLN A 1 201 ? 2.018 -11.525 -6.487 1.00 96.88 201 GLN A CA 1
ATOM 1656 C C . GLN A 1 201 ? 3.531 -11.430 -6.313 1.00 96.88 201 GLN A C 1
ATOM 1658 O O . GLN A 1 201 ? 4.115 -12.142 -5.492 1.00 96.88 201 GLN A O 1
ATOM 1663 N N . THR A 1 202 ? 4.154 -10.532 -7.065 1.00 96.75 202 THR A N 1
ATOM 1664 C CA . THR A 1 202 ? 5.554 -10.164 -6.855 1.00 96.75 202 THR A CA 1
ATOM 1665 C C . THR A 1 202 ? 5.623 -8.684 -6.532 1.00 96.75 202 THR A C 1
ATOM 1667 O O . THR A 1 202 ? 5.209 -7.852 -7.339 1.00 96.75 202 THR A O 1
ATOM 1670 N N . SER A 1 203 ? 6.130 -8.370 -5.348 1.00 96.56 203 SER A N 1
ATOM 1671 C CA . SER A 1 203 ? 6.276 -7.010 -4.846 1.00 96.56 203 SER A CA 1
ATOM 1672 C C . SER A 1 203 ? 7.647 -6.452 -5.206 1.00 96.56 203 SER A C 1
ATOM 1674 O O . SER A 1 203 ? 8.666 -7.124 -5.042 1.00 96.56 203 SER A O 1
ATOM 1676 N N . TYR A 1 204 ? 7.670 -5.196 -5.625 1.00 96.50 204 TYR A N 1
ATOM 1677 C CA . TYR A 1 204 ? 8.858 -4.419 -5.951 1.00 96.50 204 TYR A CA 1
ATOM 1678 C C . TYR A 1 204 ? 8.813 -3.088 -5.205 1.00 96.50 204 TYR A C 1
ATOM 1680 O O . TYR A 1 204 ? 7.731 -2.545 -4.965 1.00 96.50 204 TYR A O 1
ATOM 1688 N N . ASP A 1 205 ? 9.978 -2.541 -4.873 1.00 95.38 205 ASP A N 1
ATOM 1689 C CA . ASP A 1 205 ? 10.063 -1.152 -4.425 1.00 95.38 205 ASP A CA 1
ATOM 1690 C C . ASP A 1 205 ? 9.586 -0.214 -5.549 1.00 95.38 205 ASP A C 1
ATOM 1692 O O . ASP A 1 205 ? 9.929 -0.410 -6.717 1.00 95.38 205 ASP A O 1
ATOM 1696 N N . GLY A 1 206 ? 8.749 0.772 -5.213 1.00 92.62 206 GLY A N 1
ATOM 1697 C CA . GLY A 1 206 ? 8.124 1.635 -6.217 1.00 92.62 206 GLY A CA 1
ATOM 1698 C C . GLY A 1 206 ? 9.122 2.490 -6.998 1.00 92.62 206 GLY A C 1
ATOM 1699 O O . GLY A 1 206 ? 8.970 2.648 -8.212 1.00 92.62 206 GLY A O 1
ATOM 1700 N N . TYR A 1 207 ? 10.175 2.977 -6.338 1.00 91.94 207 TYR A N 1
ATOM 1701 C CA . TYR A 1 207 ? 11.213 3.775 -6.983 1.00 91.94 207 TYR A CA 1
ATOM 1702 C C . TYR A 1 207 ? 12.079 2.911 -7.901 1.00 91.94 207 TYR A C 1
ATOM 1704 O O . TYR A 1 207 ? 12.337 3.288 -9.048 1.00 91.94 207 TYR A O 1
ATOM 1712 N N . ASP A 1 208 ? 12.495 1.734 -7.434 1.00 92.81 208 ASP A N 1
ATOM 1713 C CA . ASP A 1 208 ? 13.288 0.816 -8.256 1.00 92.81 208 ASP A CA 1
ATOM 1714 C C . ASP A 1 208 ? 12.491 0.291 -9.457 1.00 92.81 208 ASP A C 1
ATOM 1716 O O . ASP A 1 208 ? 13.054 0.136 -10.540 1.00 92.81 208 ASP A O 1
ATOM 1720 N N . TYR A 1 209 ? 11.185 0.058 -9.294 1.00 94.00 209 TYR A N 1
ATOM 1721 C CA . TYR A 1 209 ? 10.304 -0.395 -10.371 1.00 94.00 209 TYR A CA 1
ATOM 1722 C C . TYR A 1 209 ? 10.119 0.664 -11.465 1.00 94.00 209 TYR A C 1
ATOM 1724 O O . TYR A 1 209 ? 10.187 0.334 -12.647 1.00 94.00 209 TYR A O 1
ATOM 1732 N N . GLU A 1 210 ? 9.933 1.936 -11.099 1.00 92.50 210 GLU A N 1
ATOM 1733 C CA . GLU A 1 210 ? 9.823 3.043 -12.063 1.00 92.50 210 GLU A CA 1
ATOM 1734 C C . GLU A 1 210 ? 11.107 3.229 -12.884 1.00 92.50 210 GLU A C 1
ATOM 1736 O O . GLU A 1 210 ? 11.058 3.477 -14.087 1.00 92.50 210 GLU A O 1
ATOM 1741 N N . ASN A 1 211 ? 12.266 3.096 -12.234 1.00 91.44 211 ASN A N 1
ATOM 1742 C CA . ASN A 1 211 ? 13.573 3.304 -12.860 1.00 91.44 211 ASN A CA 1
ATOM 1743 C C . ASN A 1 211 ? 14.138 2.041 -13.531 1.00 91.44 211 ASN A C 1
ATOM 1745 O O . ASN A 1 211 ? 15.245 2.072 -14.086 1.00 91.44 211 ASN A O 1
ATOM 1749 N N . ALA A 1 212 ? 13.408 0.927 -13.471 1.00 90.56 212 ALA A N 1
ATOM 1750 C CA . ALA A 1 212 ? 13.838 -0.333 -14.042 1.00 90.56 212 ALA A CA 1
ATOM 1751 C C . ALA A 1 212 ? 13.916 -0.254 -15.568 1.00 90.56 212 ALA A C 1
ATOM 1753 O O . ALA A 1 212 ? 13.057 0.300 -16.254 1.00 90.56 212 ALA A O 1
ATOM 1754 N N . ASN A 1 213 ? 14.956 -0.864 -16.122 1.00 88.81 213 ASN A N 1
ATOM 1755 C CA . ASN A 1 213 ? 15.131 -0.999 -17.560 1.00 88.81 213 ASN A CA 1
ATOM 1756 C C . ASN A 1 213 ? 15.735 -2.367 -17.894 1.00 88.81 213 ASN A C 1
ATOM 1758 O O . ASN A 1 213 ? 16.075 -3.150 -17.010 1.00 88.81 213 ASN A O 1
ATOM 1762 N N . MET A 1 214 ? 15.896 -2.657 -19.185 1.00 81.56 214 MET A N 1
ATOM 1763 C CA . MET A 1 214 ? 16.388 -3.959 -19.644 1.00 81.56 214 MET A CA 1
ATOM 1764 C C . MET A 1 214 ? 17.806 -4.295 -19.142 1.00 81.56 214 MET A C 1
ATOM 1766 O O . MET A 1 214 ? 18.136 -5.467 -18.994 1.00 81.56 214 MET A O 1
ATOM 1770 N N . MET A 1 215 ? 18.629 -3.283 -18.844 1.00 82.69 215 MET A N 1
ATOM 1771 C CA . MET A 1 215 ? 19.987 -3.451 -18.309 1.00 82.69 215 MET A CA 1
ATOM 1772 C C . MET A 1 215 ? 20.018 -3.527 -16.778 1.00 82.69 215 MET A C 1
ATOM 1774 O O . MET A 1 215 ? 20.954 -4.083 -16.205 1.00 82.69 215 MET A O 1
ATOM 1778 N N . LYS A 1 216 ? 19.014 -2.954 -16.109 1.00 87.19 216 LYS A N 1
ATOM 1779 C CA . LYS A 1 216 ? 18.885 -2.915 -14.655 1.00 87.19 216 LYS A CA 1
ATOM 1780 C C . LYS A 1 216 ? 17.427 -3.198 -14.270 1.00 87.19 216 LYS A C 1
ATOM 1782 O O . LYS A 1 216 ? 16.655 -2.255 -14.085 1.00 87.19 216 LYS A O 1
ATOM 1787 N N . PRO A 1 217 ? 17.033 -4.481 -14.201 1.00 88.19 217 PRO A N 1
ATOM 1788 C CA . PRO A 1 217 ? 15.679 -4.851 -13.817 1.00 88.19 217 PRO A CA 1
ATOM 1789 C C . PRO A 1 217 ? 15.426 -4.539 -12.337 1.00 88.19 217 PRO A C 1
ATOM 1791 O O . PRO A 1 217 ? 16.354 -4.550 -11.524 1.00 88.19 217 PRO A O 1
ATOM 1794 N N . ALA A 1 218 ? 14.161 -4.294 -11.990 1.00 90.88 218 ALA A N 1
ATOM 1795 C CA . ALA A 1 218 ? 13.740 -4.162 -10.601 1.00 90.88 218 ALA A CA 1
ATOM 1796 C C . ALA A 1 218 ? 13.997 -5.470 -9.843 1.00 90.88 218 ALA A C 1
ATOM 1798 O O . ALA A 1 218 ? 13.731 -6.563 -10.354 1.00 90.88 218 ALA A O 1
ATOM 1799 N N . ILE A 1 219 ? 14.498 -5.357 -8.615 1.00 92.06 219 ILE A N 1
ATOM 1800 C CA . ILE A 1 219 ? 14.752 -6.513 -7.757 1.00 92.06 219 ILE A CA 1
ATOM 1801 C C . ILE A 1 219 ? 13.456 -6.829 -7.000 1.00 92.06 219 ILE A C 1
ATOM 1803 O O . ILE A 1 219 ? 12.910 -5.937 -6.347 1.00 92.06 219 ILE A O 1
ATOM 1807 N N . PRO A 1 220 ? 12.937 -8.066 -7.082 1.00 93.88 220 PRO A N 1
ATOM 1808 C CA . PRO A 1 220 ? 11.764 -8.451 -6.312 1.00 93.88 220 PRO A CA 1
ATOM 1809 C C . PRO A 1 220 ? 12.087 -8.428 -4.814 1.00 93.88 220 PRO A C 1
ATOM 1811 O O . PRO A 1 220 ? 13.129 -8.921 -4.381 1.00 93.88 220 PRO A O 1
ATOM 1814 N N . VAL A 1 221 ? 11.179 -7.855 -4.031 1.00 93.69 221 VAL A N 1
ATOM 1815 C CA . VAL A 1 221 ? 11.295 -7.722 -2.572 1.00 93.69 221 VAL A CA 1
ATOM 1816 C C . VAL A 1 221 ? 10.582 -8.871 -1.867 1.00 93.69 221 VAL A C 1
ATOM 1818 O O . VAL A 1 221 ? 11.110 -9.447 -0.920 1.00 93.69 221 VAL A O 1
ATOM 1821 N N . GLU A 1 222 ? 9.381 -9.212 -2.331 1.00 93.75 222 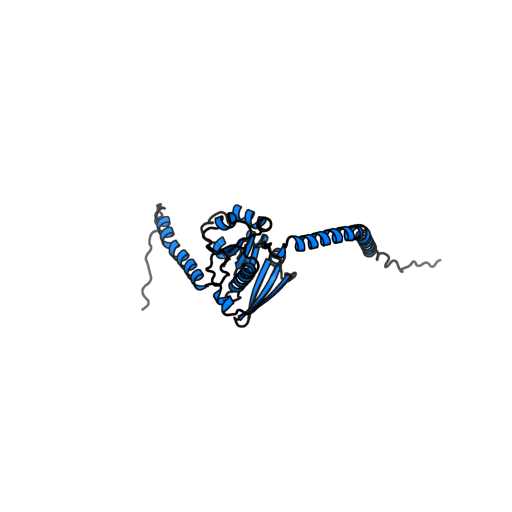GLU A N 1
ATOM 1822 C CA . GLU A 1 222 ? 8.532 -10.228 -1.712 1.00 93.75 222 GLU A CA 1
ATOM 1823 C C . GLU A 1 222 ? 7.753 -10.986 -2.788 1.00 93.75 222 GLU A C 1
ATOM 1825 O O . GLU A 1 222 ? 7.313 -10.408 -3.784 1.00 93.75 222 GLU A O 1
ATOM 1830 N N . HIS A 1 223 ? 7.561 -12.283 -2.564 1.00 94.75 223 HIS A N 1
ATOM 1831 C CA . HIS A 1 223 ? 6.654 -13.113 -3.344 1.00 94.75 223 HIS A CA 1
ATOM 1832 C C . HIS A 1 223 ? 5.532 -13.601 -2.437 1.00 94.75 223 HIS A C 1
ATOM 1834 O O . HIS A 1 223 ? 5.782 -14.075 -1.329 1.00 94.75 223 HIS A O 1
ATOM 1840 N N . TYR A 1 224 ? 4.300 -13.501 -2.919 1.00 95.81 224 TYR A N 1
ATOM 1841 C CA . TYR A 1 224 ? 3.125 -13.998 -2.222 1.00 95.81 224 TYR A CA 1
ATOM 1842 C C . TYR A 1 224 ? 2.177 -14.646 -3.220 1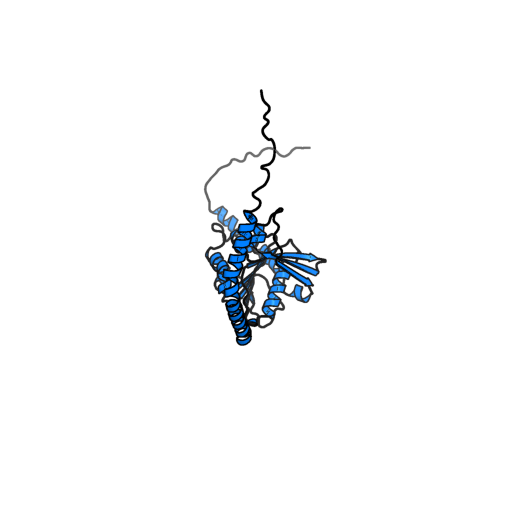.00 95.81 224 TYR A C 1
ATOM 1844 O O . TYR A 1 224 ? 1.930 -14.109 -4.296 1.00 95.81 224 TYR A O 1
ATOM 1852 N N . ASP A 1 225 ? 1.609 -15.787 -2.870 1.00 95.56 225 ASP A N 1
ATOM 1853 C CA . ASP A 1 225 ? 0.617 -16.453 -3.694 1.00 95.56 225 ASP A CA 1
ATOM 1854 C C . ASP A 1 225 ? -0.561 -16.935 -2.853 1.00 95.56 225 ASP A C 1
ATOM 1856 O O . ASP A 1 225 ? -0.464 -17.154 -1.643 1.00 95.56 225 ASP A O 1
ATOM 1860 N N . PHE A 1 226 ? -1.718 -17.042 -3.500 1.00 95.81 226 PHE A N 1
ATOM 1861 C CA . PHE A 1 226 ? -2.920 -17.547 -2.858 1.00 95.81 226 PHE A CA 1
ATOM 1862 C C . PHE A 1 226 ? -3.879 -18.173 -3.867 1.00 95.81 226 PHE A C 1
ATOM 1864 O O . PHE A 1 226 ? -3.952 -17.799 -5.044 1.00 95.81 226 PHE A O 1
ATOM 1871 N N . LEU A 1 227 ? -4.675 -19.118 -3.370 1.00 95.69 227 LEU A N 1
ATOM 1872 C CA . LEU A 1 227 ? -5.785 -19.695 -4.111 1.00 95.69 227 LEU A CA 1
ATOM 1873 C C . LEU A 1 227 ? -7.036 -18.834 -3.927 1.00 95.69 227 LEU A C 1
ATOM 1875 O O . LEU A 1 227 ? -7.519 -18.611 -2.816 1.00 95.69 227 LEU A O 1
ATOM 1879 N N . GLN A 1 228 ? -7.606 -18.396 -5.044 1.00 93.31 228 GLN A N 1
ATOM 1880 C CA . GLN A 1 228 ? -8.905 -17.749 -5.104 1.00 93.31 228 GLN A CA 1
ATOM 1881 C C . GLN A 1 228 ? -9.985 -18.799 -4.807 1.00 93.31 228 GLN A C 1
ATOM 1883 O O . GLN A 1 228 ? -10.503 -19.471 -5.707 1.00 93.31 228 GLN A O 1
ATOM 1888 N N . THR A 1 229 ? -10.315 -18.964 -3.531 1.00 92.12 229 THR A N 1
ATOM 1889 C CA . THR A 1 229 ? -11.504 -19.710 -3.105 1.00 92.12 229 THR A CA 1
ATOM 1890 C C . THR A 1 229 ? -12.766 -18.925 -3.463 1.00 92.12 229 THR A C 1
ATOM 1892 O O . THR A 1 229 ? -12.708 -17.720 -3.723 1.00 92.12 229 THR A O 1
ATOM 1895 N N . ASP A 1 230 ? -13.925 -19.586 -3.483 1.00 91.25 230 ASP A N 1
ATOM 1896 C CA . ASP A 1 230 ? -15.192 -18.891 -3.752 1.00 91.25 230 ASP A CA 1
ATOM 1897 C C . ASP A 1 230 ? -15.487 -17.840 -2.677 1.00 91.25 230 ASP A C 1
ATOM 1899 O O . ASP A 1 230 ? -15.955 -16.753 -2.997 1.00 91.25 230 ASP A O 1
ATOM 1903 N N . LYS A 1 231 ? -15.072 -18.093 -1.426 1.00 90.44 231 LYS A N 1
ATOM 1904 C CA . LYS A 1 231 ? -15.131 -17.097 -0.353 1.00 90.44 231 LYS A CA 1
ATOM 1905 C C . LYS A 1 231 ? -14.396 -15.811 -0.730 1.00 90.44 231 LYS A C 1
ATOM 1907 O O . LYS A 1 231 ? -14.963 -14.743 -0.564 1.00 90.44 231 LYS A O 1
ATOM 1912 N N . VAL A 1 232 ? -13.164 -15.911 -1.242 1.00 90.56 232 VAL A N 1
ATOM 1913 C CA . VAL A 1 232 ? -12.346 -14.736 -1.596 1.00 90.56 232 VAL A CA 1
ATOM 1914 C C . VAL A 1 232 ? -12.923 -13.994 -2.804 1.00 90.56 232 VAL A C 1
ATOM 1916 O O . VAL A 1 232 ? -12.915 -12.768 -2.824 1.00 90.56 232 VAL A O 1
ATOM 1919 N N . ARG A 1 233 ? -13.469 -14.707 -3.796 1.00 89.25 233 ARG A N 1
ATOM 1920 C CA . ARG A 1 233 ? -14.141 -14.068 -4.943 1.00 89.25 233 ARG A CA 1
ATOM 1921 C C . ARG A 1 233 ? -15.420 -13.339 -4.564 1.00 89.25 233 ARG A C 1
ATOM 1923 O O . ARG A 1 233 ? -15.720 -12.321 -5.169 1.00 89.25 233 ARG A O 1
ATOM 1930 N N . ASN A 1 234 ? -16.130 -13.842 -3.563 1.00 90.94 234 ASN A N 1
ATOM 1931 C CA . ASN A 1 234 ? -17.367 -13.243 -3.080 1.00 90.94 234 ASN A CA 1
ATOM 1932 C C . ASN A 1 234 ? -17.124 -12.068 -2.114 1.00 90.94 234 ASN A C 1
ATOM 1934 O O . ASN A 1 234 ? -18.088 -11.544 -1.562 1.00 90.94 234 ASN A O 1
ATOM 1938 N N . LEU A 1 235 ? -15.867 -11.653 -1.890 1.00 90.19 235 LEU A N 1
ATOM 1939 C CA . LEU A 1 235 ? -15.549 -10.519 -1.013 1.00 90.19 235 LEU A CA 1
ATOM 1940 C C . LEU A 1 235 ? -15.859 -9.150 -1.633 1.00 90.19 235 LEU A C 1
ATOM 1942 O O . LEU A 1 235 ? -15.850 -8.146 -0.924 1.00 90.19 235 LEU A O 1
ATOM 1946 N N . TYR A 1 236 ? -16.084 -9.077 -2.944 1.00 86.94 236 TYR A N 1
ATOM 1947 C CA . TYR A 1 236 ? -16.420 -7.831 -3.627 1.00 86.94 236 TYR A CA 1
ATOM 1948 C C . TYR A 1 236 ? -17.251 -8.101 -4.880 1.00 86.94 236 TYR A C 1
ATOM 1950 O O . TYR A 1 236 ? -17.109 -9.149 -5.513 1.00 86.94 236 TYR A O 1
ATOM 1958 N N . ASP A 1 237 ? -18.098 -7.143 -5.254 1.00 77.44 237 ASP A N 1
ATOM 1959 C CA . ASP A 1 237 ? -18.874 -7.219 -6.491 1.00 77.44 237 ASP A CA 1
ATOM 1960 C C . ASP A 1 237 ? -18.207 -6.395 -7.603 1.00 77.44 237 ASP A C 1
ATOM 1962 O O . ASP A 1 237 ? -18.039 -5.181 -7.496 1.00 77.44 237 ASP A O 1
ATOM 1966 N N . THR A 1 238 ? -17.798 -7.067 -8.684 1.00 59.66 238 THR A N 1
ATOM 1967 C CA . THR A 1 238 ? -17.157 -6.422 -9.845 1.00 59.66 238 THR A CA 1
ATOM 1968 C C . THR A 1 238 ? -18.182 -5.778 -10.788 1.00 59.66 238 THR A C 1
ATOM 1970 O O . THR A 1 238 ? -17.838 -4.873 -11.549 1.00 59.66 238 THR A O 1
ATOM 1973 N N . TRP A 1 239 ? -19.441 -6.228 -10.776 1.00 54.50 239 TRP A N 1
ATOM 1974 C CA . TRP A 1 239 ? -20.430 -5.844 -11.787 1.00 54.50 239 TRP A CA 1
ATOM 1975 C C . TRP A 1 239 ? -20.917 -4.396 -11.642 1.00 54.50 239 TRP A C 1
ATOM 1977 O O . TRP A 1 239 ? -21.218 -3.751 -12.647 1.00 54.50 239 TRP A O 1
ATOM 1987 N N . GLU A 1 240 ? -20.936 -3.853 -10.423 1.00 53.44 240 GLU A N 1
ATOM 1988 C CA . GLU A 1 240 ? -21.379 -2.476 -10.160 1.00 53.44 240 GLU A CA 1
ATOM 1989 C C . GLU A 1 240 ? -20.370 -1.413 -10.654 1.00 53.44 240 GLU A C 1
ATOM 1991 O O . GLU A 1 240 ? -20.786 -0.366 -11.155 1.00 53.44 240 GLU A O 1
ATOM 1996 N N . LEU A 1 241 ? -19.058 -1.694 -10.622 1.00 53.16 241 LEU A N 1
ATOM 1997 C CA . LEU A 1 241 ? -18.008 -0.781 -11.118 1.00 53.16 241 LEU A CA 1
ATOM 1998 C C . LEU A 1 241 ? -18.180 -0.461 -12.614 1.00 53.16 241 LEU A C 1
ATOM 2000 O O . LEU A 1 241 ? -18.087 0.695 -13.027 1.00 53.16 241 LEU A O 1
ATOM 2004 N N . ILE A 1 242 ? -18.533 -1.473 -13.416 1.00 47.53 242 ILE A N 1
ATOM 2005 C CA . ILE A 1 242 ? -18.836 -1.318 -14.849 1.00 47.53 242 ILE A CA 1
ATOM 2006 C C . ILE A 1 242 ? -20.095 -0.457 -15.052 1.00 47.53 242 ILE A C 1
ATOM 2008 O O . ILE A 1 242 ? -20.194 0.289 -16.027 1.00 47.53 242 ILE A O 1
ATOM 2012 N N . GLY A 1 243 ? -21.069 -0.552 -14.142 1.00 38.75 243 GLY A N 1
ATOM 2013 C CA . GLY A 1 243 ? -22.312 0.217 -14.195 1.00 38.75 243 GLY A CA 1
ATOM 2014 C C . GLY A 1 243 ? -22.112 1.715 -13.947 1.00 38.75 243 GLY A C 1
ATOM 2015 O O . GLY A 1 243 ? -22.737 2.531 -14.627 1.00 38.75 243 GLY A O 1
ATOM 2016 N N . ASN A 1 244 ? -21.220 2.081 -13.024 1.00 44.81 244 ASN A N 1
ATOM 2017 C CA . ASN A 1 244 ? -20.950 3.482 -12.685 1.00 44.81 244 ASN A CA 1
ATOM 2018 C C . ASN A 1 244 ? -20.099 4.196 -13.746 1.00 44.81 244 ASN A C 1
ATOM 2020 O O . ASN A 1 244 ? -20.442 5.314 -14.123 1.00 44.81 244 ASN A O 1
ATOM 2024 N N . MET A 1 245 ? -19.090 3.529 -14.323 1.00 42.12 245 MET A N 1
ATOM 2025 C CA . MET A 1 245 ? -18.324 4.087 -15.452 1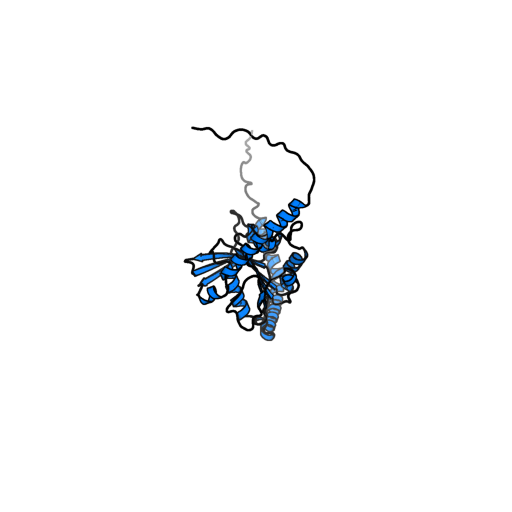.00 42.12 245 MET A CA 1
ATOM 2026 C C . MET A 1 245 ? -19.218 4.370 -16.669 1.00 42.12 245 MET A C 1
ATOM 2028 O O . MET A 1 245 ? -19.104 5.420 -17.296 1.00 42.12 245 MET A O 1
ATOM 2032 N N . LYS A 1 246 ? -20.171 3.473 -16.962 1.00 35.94 246 LYS A N 1
ATOM 2033 C CA . LYS A 1 246 ? -21.144 3.679 -18.046 1.00 35.94 246 LYS A CA 1
ATOM 2034 C C . LYS A 1 246 ? -22.071 4.865 -17.779 1.00 35.94 246 LYS A C 1
ATOM 2036 O O . LYS A 1 246 ? -22.386 5.600 -18.706 1.00 35.94 246 LYS A O 1
ATOM 2041 N N . LYS A 1 247 ? -22.519 5.076 -16.536 1.00 37.56 247 LYS A N 1
ATOM 2042 C CA . LYS A 1 247 ? -23.402 6.208 -16.200 1.00 37.56 247 LYS A CA 1
ATOM 2043 C C . LYS A 1 247 ? -22.710 7.565 -16.341 1.00 37.56 247 LYS A C 1
ATOM 2045 O O . LYS A 1 247 ? -23.365 8.512 -16.766 1.00 37.56 247 LYS A O 1
ATOM 2050 N N . GLU A 1 248 ? -21.420 7.658 -16.027 1.00 43.69 248 GLU A N 1
ATOM 2051 C CA . GLU A 1 248 ? -20.656 8.900 -16.200 1.00 43.69 248 GLU A CA 1
ATOM 2052 C C . GLU A 1 248 ? -20.392 9.234 -17.679 1.00 43.69 248 GLU A C 1
ATOM 2054 O O . GLU A 1 248 ? -20.422 10.408 -18.042 1.00 43.69 248 GLU A O 1
ATOM 2059 N N . GLU A 1 249 ? -20.235 8.236 -18.558 1.00 39.75 249 GLU A N 1
ATOM 2060 C CA . GLU A 1 249 ? -20.113 8.475 -20.007 1.00 39.75 249 GLU A CA 1
ATOM 2061 C C . GLU A 1 249 ? -21.410 9.015 -20.639 1.00 39.75 249 GLU A C 1
ATOM 2063 O O . GLU A 1 249 ? -21.340 9.882 -21.506 1.00 39.75 249 GLU A O 1
ATOM 2068 N N . PHE A 1 250 ? -22.596 8.604 -20.168 1.00 36.75 250 PHE A N 1
ATOM 2069 C CA . PHE A 1 250 ? -23.879 9.099 -20.704 1.00 36.75 250 PHE A CA 1
ATOM 2070 C C . PHE A 1 250 ? -24.325 10.468 -20.159 1.00 36.75 250 PHE A C 1
ATOM 2072 O O . PHE A 1 250 ? -25.252 11.066 -20.707 1.00 36.75 250 PHE A O 1
ATOM 2079 N N . LEU A 1 251 ? -23.688 10.990 -19.105 1.00 40.41 251 LEU A N 1
ATOM 2080 C CA . LEU A 1 251 ? -24.001 12.315 -18.547 1.00 40.41 251 LEU A CA 1
ATOM 2081 C C . LEU A 1 251 ? -23.207 13.460 -19.205 1.00 40.41 251 LEU A C 1
ATOM 2083 O O . LEU A 1 251 ? -23.433 14.618 -18.875 1.00 40.41 251 LEU A O 1
ATOM 2087 N N . SER A 1 252 ? -22.325 13.167 -20.167 1.00 48.00 252 SER A N 1
ATOM 2088 C CA . SER A 1 252 ? -21.467 14.175 -20.805 1.00 48.00 252 SER A CA 1
ATOM 2089 C C . SER A 1 252 ? -22.048 14.798 -22.081 1.00 48.00 252 SER A C 1
ATOM 2091 O O . SER A 1 252 ? -21.602 15.877 -22.460 1.00 48.00 252 SER A O 1
ATOM 2093 N N . ASP A 1 253 ? -23.021 14.182 -22.756 1.00 45.91 253 ASP A N 1
ATOM 2094 C CA . ASP A 1 253 ? -23.425 14.666 -24.089 1.00 45.91 253 ASP A CA 1
ATOM 2095 C C . ASP A 1 253 ? -24.389 15.861 -24.033 1.00 45.91 253 ASP A C 1
ATOM 2097 O O . ASP A 1 253 ? -24.314 16.760 -24.871 1.00 45.91 253 ASP A O 1
ATOM 2101 N N . LYS A 1 254 ? -25.263 15.927 -23.019 1.00 49.22 254 LYS A N 1
ATOM 2102 C CA . LYS A 1 254 ? -26.232 17.031 -22.873 1.00 49.22 254 LYS A CA 1
ATOM 2103 C C . LYS A 1 254 ? -25.579 18.340 -22.418 1.00 49.22 254 LYS A C 1
ATOM 2105 O O . LYS A 1 254 ? -25.864 19.382 -23.000 1.00 49.22 254 LYS A O 1
ATOM 2110 N N . ASP A 1 255 ? -24.637 18.270 -21.478 1.00 52.16 255 ASP A N 1
ATOM 2111 C CA . ASP A 1 255 ? -23.904 19.445 -20.981 1.00 52.16 255 ASP A CA 1
ATOM 2112 C C . ASP A 1 255 ? -22.926 20.017 -22.027 1.00 52.16 255 ASP A C 1
ATOM 2114 O O . ASP A 1 255 ? -22.623 21.212 -22.015 1.00 52.16 255 ASP A O 1
ATOM 2118 N N . ILE A 1 256 ? -22.429 19.188 -22.956 1.00 51.19 256 ILE A N 1
ATOM 2119 C CA . ILE A 1 256 ? -21.601 19.638 -24.089 1.00 51.19 256 ILE A CA 1
ATOM 2120 C C . ILE A 1 256 ? -22.465 20.358 -25.135 1.00 51.19 256 ILE A C 1
ATOM 2122 O O . ILE A 1 256 ? -22.069 21.419 -25.622 1.00 51.19 256 ILE A O 1
ATOM 2126 N N . LEU A 1 257 ? -23.654 19.828 -25.443 1.00 55.78 257 LEU A N 1
ATOM 2127 C CA . LEU A 1 257 ? -24.606 20.437 -26.380 1.00 55.78 257 LEU A CA 1
ATOM 2128 C C . LEU A 1 257 ? -25.151 21.784 -25.879 1.00 55.78 257 LEU A C 1
ATOM 2130 O O . LEU A 1 257 ? -25.238 22.729 -26.662 1.00 55.78 257 LEU A O 1
ATOM 2134 N N . GLU A 1 258 ? -25.441 21.918 -24.582 1.00 56.25 258 GLU A N 1
ATOM 2135 C CA . GLU A 1 258 ? -25.871 23.197 -23.993 1.00 56.25 258 GLU A CA 1
ATOM 2136 C C . GLU A 1 258 ? -24.763 24.262 -24.009 1.00 56.25 258 GLU A C 1
ATOM 2138 O O . GLU A 1 258 ? -25.037 25.445 -24.215 1.00 56.25 258 GLU A O 1
ATOM 2143 N N . ARG A 1 259 ? -23.493 23.864 -23.862 1.00 49.28 259 ARG A N 1
ATOM 2144 C CA . ARG A 1 259 ? -22.346 24.791 -23.886 1.00 49.28 259 ARG A CA 1
ATOM 2145 C C . ARG A 1 259 ? -21.919 25.198 -25.294 1.00 49.28 259 ARG A C 1
ATOM 2147 O O . ARG A 1 259 ? -21.424 26.309 -25.471 1.00 49.28 259 ARG A O 1
ATOM 2154 N N . GLN A 1 260 ? -22.135 24.347 -26.297 1.00 53.44 260 GLN A N 1
ATOM 2155 C CA . GLN A 1 260 ? -21.887 24.684 -27.704 1.00 53.44 260 GLN A CA 1
ATOM 2156 C C . GLN A 1 260 ? -22.956 25.621 -28.294 1.00 53.44 260 GLN A C 1
ATOM 2158 O O . GLN A 1 260 ? -22.675 26.315 -29.267 1.00 53.44 260 GLN A O 1
ATOM 2163 N N . GLY A 1 261 ? -24.145 25.707 -27.688 1.00 45.69 261 GLY A N 1
ATOM 2164 C CA . GLY A 1 261 ? -25.216 26.622 -28.107 1.00 45.69 261 GLY A CA 1
ATOM 2165 C C . GLY A 1 261 ? -25.086 28.073 -27.617 1.00 45.69 261 GLY A C 1
ATOM 2166 O O . GLY A 1 261 ? -25.849 28.923 -28.066 1.00 45.69 261 GLY A O 1
ATOM 2167 N N . ALA A 1 262 ? -24.142 28.379 -26.717 1.00 44.31 262 ALA A N 1
ATOM 2168 C CA . ALA A 1 262 ? -24.008 29.704 -26.090 1.00 44.31 262 ALA A CA 1
ATOM 2169 C C . ALA A 1 262 ? -22.901 30.598 -26.687 1.00 44.31 262 ALA A C 1
ATOM 2171 O O . ALA A 1 262 ? -22.727 31.733 -26.247 1.00 44.31 262 ALA A O 1
ATOM 2172 N N . ALA A 1 263 ? -22.164 30.129 -27.697 1.00 36.06 263 ALA A N 1
ATOM 2173 C CA . ALA A 1 263 ? -21.167 30.927 -28.409 1.00 36.06 263 ALA A CA 1
ATOM 2174 C C . ALA A 1 263 ? -21.693 31.312 -29.798 1.00 36.06 263 ALA A C 1
ATOM 2176 O O . ALA A 1 263 ? -21.292 30.758 -30.819 1.00 36.06 263 ALA A O 1
ATOM 2177 N N . GLY A 1 264 ? -22.621 32.269 -29.831 1.00 37.69 264 GLY A N 1
ATOM 2178 C CA . GLY A 1 264 ? -22.918 32.995 -31.057 1.00 37.69 264 GLY A CA 1
ATOM 2179 C C . GLY A 1 264 ? -21.705 33.832 -31.461 1.00 37.69 264 GLY A C 1
ATOM 2180 O O . GLY A 1 264 ? -21.320 34.736 -30.728 1.00 37.69 264 GLY A O 1
ATOM 2181 N N . ASN A 1 265 ? -21.099 33.508 -32.602 1.00 31.08 265 ASN A N 1
ATOM 2182 C CA . ASN A 1 265 ? -20.585 34.489 -33.555 1.00 31.08 265 ASN A CA 1
ATOM 2183 C C . ASN A 1 265 ? -20.354 33.826 -34.918 1.00 31.08 265 ASN A C 1
ATOM 2185 O O . ASN A 1 265 ? -19.846 32.712 -35.028 1.00 31.08 265 ASN A O 1
ATOM 2189 N N . GLU A 1 266 ? -20.812 34.537 -35.940 1.00 42.31 266 GLU A N 1
ATOM 2190 C CA . GLU A 1 266 ? -20.939 34.134 -37.333 1.00 42.31 266 GLU A CA 1
ATOM 2191 C C . GLU A 1 266 ? -19.611 33.698 -37.964 1.00 42.31 266 GLU A C 1
ATOM 2193 O O . GLU A 1 266 ? -18.635 34.443 -37.959 1.00 42.31 266 GLU A O 1
ATOM 2198 N N . VAL A 1 267 ? -19.618 32.542 -38.634 1.00 31.08 267 VAL A N 1
ATOM 2199 C CA . VAL A 1 267 ? -18.816 32.334 -39.845 1.00 31.08 267 VAL A CA 1
ATOM 2200 C C . VAL A 1 267 ? -19.700 31.628 -40.867 1.00 31.08 267 VAL A C 1
ATOM 2202 O O . VAL A 1 267 ? -19.997 30.438 -40.767 1.00 31.08 267 VAL A O 1
ATOM 2205 N N . VAL A 1 268 ? -20.146 32.402 -41.853 1.00 41.72 268 VAL A N 1
ATOM 2206 C CA . VAL A 1 268 ? -20.806 31.917 -43.063 1.00 41.72 268 VAL A CA 1
ATOM 2207 C C . VAL A 1 268 ? -19.798 31.080 -43.848 1.00 41.72 268 VAL A C 1
ATOM 2209 O O . VAL A 1 268 ? -18.796 31.608 -44.325 1.00 41.72 268 VAL A O 1
ATOM 2212 N N . ILE A 1 269 ? -20.066 29.785 -44.025 1.00 29.95 269 ILE A N 1
ATOM 2213 C CA . ILE A 1 269 ? -19.384 28.977 -45.040 1.00 29.95 269 ILE A CA 1
ATOM 2214 C C . ILE A 1 269 ? -20.448 28.449 -45.994 1.00 29.95 269 ILE A C 1
ATOM 2216 O O . ILE A 1 269 ? -21.312 27.651 -45.630 1.00 29.95 269 ILE A O 1
ATOM 2220 N N . GLY A 1 270 ? -20.395 28.978 -47.217 1.00 31.19 270 GLY A N 1
ATOM 2221 C CA . GLY A 1 270 ? -21.278 28.635 -48.318 1.00 31.19 270 GLY A CA 1
ATOM 2222 C C . GLY A 1 270 ? -21.232 27.145 -48.641 1.00 31.19 270 GLY A C 1
ATOM 2223 O O . GLY A 1 270 ? -20.175 26.525 -48.735 1.00 31.19 270 GLY A O 1
ATOM 2224 N N . ILE A 1 271 ? -22.420 26.582 -48.814 1.00 28.88 271 ILE A N 1
ATOM 2225 C CA . ILE A 1 271 ? -22.637 25.216 -49.268 1.00 28.88 271 ILE A CA 1
ATOM 2226 C C . ILE A 1 271 ? -22.391 25.179 -50.779 1.00 28.88 271 ILE A C 1
ATOM 2228 O O . ILE A 1 271 ? -23.193 25.732 -51.529 1.00 28.88 271 ILE A O 1
ATOM 2232 N N . ASP A 1 272 ? -21.357 24.468 -51.235 1.00 29.23 272 ASP A N 1
ATOM 2233 C CA . ASP A 1 272 ? -21.309 23.986 -52.618 1.00 29.23 272 ASP A CA 1
ATOM 2234 C C . ASP A 1 272 ? -21.788 22.525 -52.662 1.00 29.23 272 ASP A C 1
ATOM 2236 O O . ASP A 1 272 ? -21.102 21.580 -52.265 1.00 29.23 272 ASP A O 1
ATOM 2240 N N . LYS A 1 273 ? -23.043 22.347 -53.084 1.00 37.72 273 LYS A N 1
ATOM 2241 C CA . LYS A 1 273 ? -23.656 21.047 -53.373 1.00 37.72 273 LYS A CA 1
ATOM 2242 C C . LYS A 1 273 ? -23.440 20.739 -54.852 1.00 37.72 273 LYS A C 1
ATOM 2244 O O . LYS A 1 273 ? -24.249 21.158 -55.681 1.00 37.72 273 LYS A O 1
ATOM 2249 N N . LYS A 1 274 ? -22.476 19.878 -55.197 1.00 32.75 274 LYS A N 1
ATOM 2250 C CA . LYS A 1 274 ? -22.602 19.093 -56.436 1.00 32.75 274 LYS A CA 1
ATOM 2251 C C . LYS A 1 274 ? -21.783 17.803 -56.471 1.00 32.75 274 LYS A C 1
ATOM 2253 O O . LYS A 1 274 ? -20.601 17.776 -56.167 1.00 32.75 274 LYS A O 1
ATOM 2258 N N . LYS A 1 275 ? -22.464 16.778 -56.998 1.00 31.92 275 LYS A N 1
ATOM 2259 C CA . LYS A 1 275 ? -21.997 15.470 -57.493 1.00 31.92 275 LYS A CA 1
ATOM 2260 C C . LYS A 1 275 ? -21.755 14.354 -56.471 1.00 31.92 275 LYS A C 1
ATOM 2262 O O . LYS A 1 275 ? -20.630 14.026 -56.123 1.00 31.92 275 LYS A O 1
ATOM 2267 N N . ARG A 1 276 ? -22.833 13.608 -56.205 1.00 29.12 276 ARG A N 1
ATOM 2268 C CA . ARG A 1 276 ? -22.813 12.133 -56.221 1.00 29.12 276 ARG A CA 1
ATOM 2269 C C . ARG A 1 276 ? -24.215 11.596 -56.517 1.00 29.12 276 ARG A C 1
ATOM 2271 O O . ARG A 1 276 ? -25.053 11.568 -55.626 1.00 29.12 276 ARG A O 1
ATOM 2278 N N . LYS A 1 277 ? -24.454 11.223 -57.780 1.00 32.03 277 LYS A N 1
ATOM 2279 C CA . LYS A 1 277 ? -25.373 10.160 -58.239 1.00 32.03 277 LYS A CA 1
ATOM 2280 C C . LYS A 1 277 ? -25.337 10.105 -59.771 1.00 32.03 277 LYS A C 1
ATOM 2282 O O . LYS A 1 277 ? -25.914 10.967 -60.419 1.00 32.03 277 LYS A O 1
ATOM 2287 N N . SER A 1 278 ? -24.598 9.137 -60.308 1.00 28.06 278 SER A N 1
ATOM 2288 C CA . SER A 1 278 ? -24.920 8.381 -61.529 1.00 28.06 278 SER A CA 1
ATOM 2289 C C . SER A 1 278 ? -23.747 7.446 -61.830 1.00 28.06 278 SER A C 1
ATOM 2291 O O . SER A 1 278 ? -22.766 7.855 -62.440 1.00 28.06 278 SER A O 1
ATOM 2293 N N . PHE A 1 279 ? -23.837 6.213 -61.342 1.00 30.36 279 PHE A N 1
ATOM 2294 C CA . PHE A 1 279 ? -23.280 5.049 -62.025 1.00 30.36 279 PHE A CA 1
ATOM 2295 C C . PHE A 1 279 ? -24.434 4.053 -62.099 1.00 30.36 279 PHE A C 1
ATOM 2297 O O . PHE A 1 279 ? -24.711 3.318 -61.152 1.00 30.36 279 PHE A O 1
ATOM 2304 N N . MET A 1 280 ? -25.187 4.196 -63.182 1.00 31.67 280 MET A N 1
ATOM 2305 C CA . MET A 1 280 ? -25.706 3.094 -63.975 1.00 31.67 280 MET A CA 1
ATOM 2306 C C . MET A 1 280 ? -24.988 3.199 -65.320 1.00 31.67 280 MET A C 1
ATOM 2308 O O . MET A 1 280 ? -24.726 4.360 -65.722 1.00 31.67 280 MET A O 1
#

Sequence (280 aa):
MGRGWPETLVAASLFPCRKGIRMIAAIIRFLFSYIPKIPKFLYLKAIDIYRYFKFKDWINFEGFGLHIYVGMFGSGKTISMVEKAYRIAKAFPQVRILTNMKLVGFPEHTEIIELKNYKQIIEMPGDTLILIDEISSILNSRRWDKEGVPPALLGQLLQVRKQRKMLLSTAQRFGHVDKLVRDITFTVIECRTFFKRWTFQTSYDGYDYENANMMKPAIPVEHYDFLQTDKVRNLYDTWELIGNMKKEEFLSDKDILERQGAAGNEVVIGIDKKKRKSFM

Foldseek 3Di:
DDDDDDDDDDPPDDDPPPVVVVVVVVVVCCCVPPVVCVVVVVVVVVVVVVCCVVVVCQQDQQAFFEEEEEAAPLLCSQLVLLVVVLVSCVSHLPEEEEECFDFDDHDPSHHYHYCPDLVCVLVPAANYEYEYEAQLCVQVVPPCVDPGDPVSSLVVNQCRSVRSYYYYYYHHHLVSHDPSSLVRGQKYWYWGDDPSFKIKIWIFGSVQCVVADPVRHTDTDDIDMDTRDVSSVNRTDPPVVVVVVVVSVVVPPVVVVVVVVPDDDDDDDDDDDDDDDDDD

Secondary structure (DSSP, 8-state):
-----------------HHHHHHHHHHHHHHHHHTTHHHHHHHHHHHHHHHHHHHTGGGS----EEEEEE-STTSSHHHHHHHHHHHHHHH-TT-EEEESS-B-S--TT--EEE---HHHHHHSPSSEEEEES-HHHHHTSSS-TTT-S-HHHHHHHHTHHHHTEEEEEEESSGGGS-HHHHHT-SEEEEEEEETTTEEEEEEEEHHHHHT-BTTBPPPEEEEEEEE--HHHHTTB-SHHHHHHHHHHHHTHHHHHHHHHTT------------------

Radius of gyration: 30.61 Å; chains: 1; bounding box: 114×56×91 Å

pLDDT: mean 75.42, std 21.03, range [28.06, 97.44]